Protein AF-A0A317CFL7-F1 (afdb_monomer)

Structure (mmCIF, N/CA/C/O backbone):
data_AF-A0A317CFL7-F1
#
_entry.id   AF-A0A317CFL7-F1
#
loop_
_atom_site.group_PDB
_atom_site.id
_atom_site.type_symbol
_atom_site.label_atom_id
_atom_site.label_alt_id
_atom_site.label_comp_id
_atom_site.label_asym_id
_atom_site.label_entity_id
_atom_site.label_seq_id
_atom_site.pdbx_PDB_ins_code
_atom_site.Cartn_x
_atom_site.Cartn_y
_atom_site.Cartn_z
_atom_site.occupancy
_atom_site.B_iso_or_equiv
_atom_site.auth_seq_id
_atom_site.auth_comp_id
_atom_site.auth_asym_id
_atom_site.auth_atom_id
_atom_site.pdbx_PDB_model_num
ATOM 1 N N . MET A 1 1 ? -48.684 32.838 46.725 1.00 48.53 1 MET A N 1
ATOM 2 C CA . MET A 1 1 ? -47.914 32.445 45.522 1.00 48.53 1 MET A CA 1
ATOM 3 C C . MET A 1 1 ? -47.685 30.930 45.572 1.00 48.53 1 MET A C 1
ATOM 5 O O . MET A 1 1 ? -46.743 30.468 46.198 1.00 48.53 1 MET A O 1
ATOM 9 N N . SER A 1 2 ? -48.629 30.141 45.046 1.00 47.41 2 SER A N 1
ATOM 10 C CA . SER A 1 2 ? -48.621 28.671 45.147 1.00 47.41 2 SER A CA 1
ATOM 11 C C . SER A 1 2 ? -47.907 28.080 43.934 1.00 47.41 2 SER A C 1
ATOM 13 O O . SER A 1 2 ? -48.495 27.933 42.864 1.00 47.41 2 SER A O 1
ATOM 15 N N . ILE A 1 3 ? -46.615 27.779 44.077 1.00 47.09 3 ILE A N 1
ATOM 16 C CA . ILE A 1 3 ? -45.893 26.968 43.093 1.00 47.09 3 ILE A CA 1
ATOM 17 C C . ILE A 1 3 ? -46.355 25.525 43.313 1.00 47.09 3 ILE A C 1
ATOM 19 O O . ILE A 1 3 ? -45.876 24.809 44.188 1.00 47.09 3 ILE A O 1
ATOM 23 N N . THR A 1 4 ? -47.363 25.123 42.547 1.00 48.66 4 THR A N 1
ATOM 24 C CA . THR A 1 4 ? -48.002 23.808 42.623 1.00 48.66 4 THR A CA 1
ATOM 25 C C . THR A 1 4 ? -46.984 22.675 42.464 1.00 48.66 4 THR A C 1
ATOM 27 O O . THR A 1 4 ? -46.273 22.621 41.457 1.00 48.66 4 THR A O 1
ATOM 30 N N . LYS A 1 5 ? -46.984 21.720 43.413 1.00 53.03 5 LYS A N 1
ATOM 31 C CA . LYS A 1 5 ? -46.196 20.462 43.445 1.00 53.03 5 LYS A CA 1
ATOM 32 C C . LYS A 1 5 ? -46.063 19.739 42.089 1.00 53.03 5 LYS A C 1
ATOM 34 O O . LYS A 1 5 ? -45.067 19.057 41.861 1.00 53.03 5 LYS A O 1
ATOM 39 N N . LYS A 1 6 ? -47.019 19.919 41.169 1.00 52.34 6 LYS A N 1
ATOM 40 C CA . LYS A 1 6 ? -46.991 19.376 39.798 1.00 52.34 6 LYS A CA 1
ATOM 41 C C . LYS A 1 6 ? -45.768 19.827 38.976 1.00 52.34 6 LYS A C 1
ATOM 43 O O . LYS A 1 6 ? -45.237 19.022 38.218 1.00 52.34 6 LYS A O 1
ATOM 48 N N . ASN A 1 7 ? -45.251 21.044 39.177 1.00 49.66 7 ASN A N 1
ATOM 49 C CA . ASN A 1 7 ? -44.079 21.543 38.436 1.00 49.66 7 ASN A CA 1
ATOM 50 C C . ASN A 1 7 ? -42.743 20.936 38.900 1.00 49.66 7 ASN A C 1
ATOM 52 O O . ASN A 1 7 ? -41.789 20.884 38.124 1.00 49.66 7 ASN A O 1
ATOM 56 N N . LEU A 1 8 ? -42.660 20.456 40.145 1.00 47.62 8 LEU A N 1
ATOM 57 C CA . LEU A 1 8 ? -41.437 19.849 40.681 1.00 47.62 8 LEU A CA 1
ATOM 58 C C . LEU A 1 8 ? -41.267 18.405 40.187 1.00 47.62 8 LEU A C 1
ATOM 60 O O . LEU A 1 8 ? -40.174 18.013 39.783 1.00 47.62 8 LEU A O 1
ATOM 64 N N . ILE A 1 9 ? -42.366 17.647 40.135 1.00 56.75 9 ILE A N 1
ATOM 65 C CA . ILE A 1 9 ? -42.376 16.265 39.633 1.00 56.75 9 ILE A CA 1
ATOM 66 C C . ILE A 1 9 ? -42.004 16.232 38.143 1.00 56.75 9 ILE A C 1
ATOM 68 O O . ILE A 1 9 ? -41.202 15.398 37.729 1.00 56.75 9 ILE A O 1
ATOM 72 N N . PHE A 1 10 ? -42.493 17.192 37.349 1.00 53.09 10 PHE A N 1
ATOM 73 C CA . PHE A 1 10 ? -42.181 17.266 35.918 1.00 53.09 10 PHE A CA 1
ATOM 74 C C . PHE A 1 10 ? -40.697 17.583 35.645 1.00 53.09 10 PHE A C 1
ATOM 76 O O . PHE A 1 10 ? -40.088 16.984 34.760 1.00 53.09 10 PHE A O 1
ATOM 83 N N . LYS A 1 11 ? -40.070 18.460 36.448 1.00 50.31 11 LYS A N 1
ATOM 84 C CA . LYS A 1 11 ? -38.628 18.761 36.336 1.00 50.31 11 LYS A CA 1
ATOM 85 C C . LYS A 1 11 ? -37.742 17.575 36.731 1.00 50.31 11 LYS A C 1
ATOM 87 O O . LYS A 1 11 ? -36.758 17.317 36.044 1.00 50.31 11 LYS A O 1
ATOM 92 N N . ILE A 1 12 ? -38.095 16.827 37.779 1.00 51.16 12 ILE A N 1
ATOM 93 C CA . ILE A 1 12 ? -37.351 15.620 38.189 1.00 51.16 12 ILE A CA 1
ATOM 94 C C . ILE A 1 12 ? -37.457 14.528 37.113 1.00 51.16 12 ILE A C 1
ATOM 96 O O . ILE A 1 12 ? -36.460 13.883 36.792 1.00 51.16 12 ILE A O 1
ATOM 100 N N . PHE A 1 13 ? -38.629 14.375 36.488 1.00 44.44 13 PHE A N 1
ATOM 101 C CA . PHE A 1 13 ? -38.832 13.410 35.404 1.00 44.44 13 PHE A CA 1
ATOM 102 C C . PHE A 1 13 ? -38.026 13.766 34.141 1.00 44.44 13 PHE A C 1
ATOM 104 O O . PHE A 1 13 ? -37.392 12.895 33.548 1.00 44.44 13 PHE A O 1
ATOM 111 N N . LEU A 1 14 ? -37.956 15.052 33.771 1.00 45.16 14 LEU A N 1
ATOM 112 C CA . LEU A 1 14 ? -37.126 15.543 32.657 1.00 45.16 14 LEU A CA 1
ATOM 113 C C . LEU A 1 14 ? -35.617 15.352 32.901 1.00 45.16 14 LEU A C 1
ATOM 115 O O . LEU A 1 14 ? -34.887 14.980 31.978 1.00 45.16 14 LEU A O 1
ATOM 119 N N . ILE A 1 15 ? -35.146 15.549 34.137 1.00 49.53 15 ILE A N 1
ATOM 120 C CA . ILE A 1 15 ? -33.746 15.291 34.517 1.00 49.53 15 ILE A CA 1
ATOM 121 C C . ILE A 1 15 ? -33.450 13.782 34.470 1.00 49.53 15 ILE A C 1
ATOM 123 O O . ILE A 1 15 ? -32.422 13.375 33.928 1.00 49.53 15 ILE A O 1
ATOM 127 N N . GLY A 1 16 ? -34.378 12.944 34.946 1.00 38.91 16 GLY A N 1
ATOM 128 C CA . GLY A 1 16 ? -34.267 11.483 34.897 1.00 38.91 16 GLY A CA 1
ATOM 129 C C . GLY A 1 16 ? -34.237 10.918 33.471 1.00 38.91 16 GLY A C 1
ATOM 130 O O . GLY A 1 16 ? -33.365 10.110 33.149 1.00 38.91 16 GLY A O 1
ATOM 131 N N . MET A 1 17 ? -35.119 11.387 32.578 1.00 44.41 17 MET A N 1
ATOM 132 C CA . MET A 1 17 ? -35.112 10.970 31.167 1.00 44.41 17 MET A CA 1
ATOM 133 C C . MET A 1 17 ? -33.847 11.431 30.431 1.00 44.41 17 MET A C 1
ATOM 135 O O . MET A 1 17 ? -33.309 10.683 29.613 1.00 44.41 17 MET A O 1
ATOM 139 N N . SER A 1 18 ? -33.313 12.609 30.772 1.00 50.84 18 SER A N 1
ATOM 140 C CA . SER A 1 18 ? -32.033 13.088 30.233 1.00 50.84 18 SER A CA 1
ATOM 141 C C . SER A 1 18 ? -30.864 12.196 30.671 1.00 50.84 18 SER A C 1
ATOM 143 O O . SER A 1 18 ? -29.988 11.892 29.863 1.00 50.84 18 SER A O 1
ATOM 145 N N . PHE A 1 19 ? -30.876 11.699 31.913 1.00 36.03 19 PHE A N 1
ATOM 146 C CA . PHE A 1 19 ? -29.831 10.820 32.452 1.00 36.03 19 PHE A CA 1
ATOM 147 C C . PHE A 1 19 ? -29.850 9.411 31.828 1.00 36.03 19 PHE A C 1
ATOM 149 O O . PHE A 1 19 ? -28.800 8.847 31.518 1.00 36.03 19 PHE A O 1
ATOM 156 N N . VAL A 1 20 ? -31.036 8.850 31.570 1.00 48.16 20 VAL A N 1
ATOM 157 C CA . VAL A 1 20 ? -31.185 7.543 30.897 1.00 48.16 20 VAL A CA 1
ATOM 158 C C . VAL A 1 20 ? -30.820 7.631 29.406 1.00 48.16 20 VAL A C 1
ATOM 160 O O . VAL A 1 20 ? -30.171 6.727 28.867 1.00 48.16 20 VAL A O 1
ATOM 163 N N . ALA A 1 21 ? -31.153 8.738 28.735 1.00 51.50 21 ALA A N 1
ATOM 164 C CA . ALA A 1 21 ? -30.728 9.000 27.357 1.00 51.50 21 ALA A CA 1
ATOM 165 C C . ALA A 1 21 ? -29.202 9.201 27.242 1.00 51.50 21 ALA A C 1
ATOM 167 O O . ALA A 1 21 ? -28.580 8.706 26.301 1.00 51.50 21 ALA A O 1
ATOM 168 N N . LEU A 1 22 ? -28.579 9.859 28.226 1.00 47.97 22 LEU A N 1
ATOM 169 C CA . LEU A 1 22 ? -27.121 9.988 28.318 1.00 47.97 22 LEU A CA 1
ATOM 170 C C . LEU A 1 22 ? -26.447 8.624 28.536 1.00 47.97 22 LEU A C 1
ATOM 172 O O . LEU A 1 22 ? -25.515 8.289 27.809 1.00 47.97 22 LEU A O 1
ATOM 176 N N . ASN A 1 23 ? -26.957 7.792 29.450 1.00 51.34 23 ASN A N 1
ATOM 177 C CA . ASN A 1 23 ? -26.381 6.469 29.720 1.00 51.34 23 ASN A CA 1
ATOM 178 C C . ASN A 1 23 ? -26.523 5.494 28.542 1.00 51.34 23 ASN A C 1
ATOM 180 O O . ASN A 1 23 ? -25.570 4.798 28.201 1.00 51.34 23 ASN A O 1
ATOM 184 N N . SER A 1 24 ? -27.673 5.458 27.868 1.00 53.12 24 SER A N 1
ATOM 185 C CA . SER A 1 24 ? -27.869 4.580 26.701 1.00 53.12 24 SER A CA 1
ATOM 186 C C . SER A 1 24 ? -26.990 4.975 25.508 1.00 53.12 24 SER A C 1
ATOM 188 O O . SER A 1 24 ? -26.451 4.100 24.825 1.00 53.12 24 SER A O 1
ATOM 190 N N . LYS A 1 25 ? -26.766 6.278 25.292 1.00 55.41 25 LYS A N 1
ATOM 191 C CA . LYS A 1 25 ? -25.847 6.776 24.261 1.00 55.41 25 LYS A CA 1
ATOM 192 C C . LYS A 1 25 ? -24.389 6.433 24.578 1.00 55.41 25 LYS A C 1
ATOM 194 O O . LYS A 1 25 ? -23.691 5.938 23.695 1.00 55.41 25 LYS A O 1
ATOM 199 N N . VAL A 1 26 ? -23.966 6.589 25.836 1.00 56.88 26 VAL A N 1
ATOM 200 C CA . VAL A 1 26 ? -22.623 6.196 26.300 1.00 56.88 26 VAL A CA 1
ATOM 201 C C . VAL A 1 26 ? -22.391 4.692 26.102 1.00 56.88 26 VAL A C 1
ATOM 203 O O . VAL A 1 26 ? -21.363 4.303 25.554 1.00 56.88 26 VAL A O 1
ATOM 206 N N . ILE A 1 27 ? -23.367 3.840 26.435 1.00 58.03 27 ILE A N 1
ATOM 207 C CA . ILE A 1 27 ? -23.265 2.378 26.263 1.00 58.03 27 ILE A CA 1
ATOM 208 C C . ILE A 1 27 ? -23.218 1.971 24.774 1.00 58.03 27 ILE A C 1
ATOM 210 O O . ILE A 1 27 ? -22.464 1.071 24.383 1.00 58.03 27 ILE A O 1
ATOM 214 N N . ALA A 1 28 ? -24.000 2.625 23.909 1.00 60.31 28 ALA A N 1
ATOM 215 C CA . ALA A 1 28 ? -24.012 2.343 22.471 1.00 60.31 28 ALA A CA 1
ATOM 216 C C . ALA A 1 28 ? -22.716 2.791 21.769 1.00 60.31 28 ALA A C 1
ATOM 218 O O . ALA A 1 28 ? -22.198 2.089 20.890 1.00 60.31 28 ALA A O 1
ATOM 219 N N . GLU A 1 29 ? -22.165 3.937 22.170 1.00 61.78 29 GLU A N 1
ATOM 220 C CA . GLU A 1 29 ? -20.881 4.435 21.678 1.00 61.78 29 GLU A CA 1
ATOM 221 C C . GLU A 1 29 ? -19.717 3.546 22.143 1.00 61.78 29 GLU A C 1
ATOM 223 O O . GLU A 1 29 ? -18.849 3.199 21.332 1.00 61.78 29 GLU A O 1
ATOM 228 N N . ASP A 1 30 ? -19.766 3.058 23.384 1.00 63.78 30 ASP A N 1
ATOM 229 C CA . ASP A 1 30 ? -18.794 2.104 23.924 1.00 63.78 30 ASP A CA 1
ATOM 230 C C . ASP A 1 30 ? -18.843 0.762 23.167 1.00 63.78 30 ASP A C 1
ATOM 232 O O . ASP A 1 30 ? -17.827 0.223 22.725 1.00 63.78 30 ASP A O 1
ATOM 236 N N . SER A 1 31 ? -20.042 0.277 22.831 1.00 65.94 31 SER A N 1
ATOM 237 C CA . SER A 1 31 ? -20.236 -0.940 22.024 1.00 65.94 31 SER A CA 1
ATOM 238 C C . SER A 1 31 ? -19.612 -0.850 20.621 1.00 65.94 31 SER A C 1
ATOM 240 O O . SER A 1 31 ? -19.144 -1.852 20.057 1.00 65.94 31 SER A O 1
ATOM 242 N N . ARG A 1 32 ? -19.604 0.346 20.017 1.00 64.56 32 ARG A N 1
ATOM 243 C CA . ARG A 1 32 ? -18.973 0.600 18.712 1.00 64.56 32 ARG A CA 1
ATOM 244 C C . ARG A 1 32 ? -17.454 0.691 18.844 1.00 64.56 32 ARG A C 1
ATOM 246 O O . ARG A 1 32 ? -16.756 0.050 18.053 1.00 64.56 32 ARG A O 1
ATOM 253 N N . ALA A 1 33 ? -16.961 1.417 19.847 1.00 59.31 33 ALA A N 1
ATOM 254 C CA . ALA A 1 33 ? -15.537 1.520 20.153 1.00 59.31 33 ALA A CA 1
ATOM 255 C C . ALA A 1 33 ? -14.932 0.139 20.447 1.00 59.31 33 ALA A C 1
ATOM 257 O O . ALA A 1 33 ? -13.941 -0.241 19.826 1.00 59.31 33 ALA A O 1
ATOM 258 N N . ILE A 1 34 ? -15.595 -0.678 21.272 1.00 66.00 34 ILE A N 1
ATOM 259 C CA . ILE A 1 34 ? -15.195 -2.055 21.593 1.00 66.00 34 ILE A CA 1
ATOM 260 C C . ILE A 1 34 ? -15.138 -2.934 20.338 1.00 66.00 34 ILE A C 1
ATOM 262 O O . ILE A 1 34 ? -14.217 -3.733 20.175 1.00 66.00 34 ILE A O 1
ATOM 266 N N . ARG A 1 35 ? -16.098 -2.810 19.414 1.00 68.25 35 ARG A N 1
ATOM 267 C CA . ARG A 1 35 ? -16.103 -3.594 18.165 1.00 68.25 35 ARG A CA 1
ATOM 268 C C . ARG A 1 35 ? -14.927 -3.237 17.259 1.00 68.25 35 ARG A C 1
ATOM 270 O O . ARG A 1 35 ? -14.349 -4.122 16.630 1.00 68.25 35 ARG A O 1
ATOM 277 N N . ILE A 1 36 ? -14.576 -1.959 17.203 1.00 61.25 36 ILE A N 1
ATOM 278 C CA . ILE A 1 36 ? -13.485 -1.442 16.373 1.00 61.25 36 ILE A CA 1
ATOM 279 C C . ILE A 1 36 ? -12.134 -1.770 17.009 1.00 61.25 36 ILE A C 1
ATOM 281 O O . ILE A 1 36 ? -11.261 -2.291 16.322 1.00 61.25 36 ILE A O 1
ATOM 285 N N . ALA A 1 37 ? -12.017 -1.644 18.329 1.00 62.84 37 ALA A N 1
ATOM 286 C CA . ALA A 1 37 ? -10.928 -2.204 19.122 1.00 62.84 37 ALA A CA 1
ATOM 287 C C . ALA A 1 37 ? -10.737 -3.703 18.847 1.00 62.84 37 ALA A C 1
ATOM 289 O O . ALA A 1 37 ? -9.635 -4.140 18.532 1.00 62.84 37 ALA A O 1
ATOM 290 N N . LYS A 1 38 ? -11.810 -4.503 18.872 1.00 68.44 38 LYS A N 1
ATOM 291 C CA . LYS A 1 38 ? -11.754 -5.935 18.532 1.00 68.44 38 LYS A CA 1
ATOM 292 C C . LYS A 1 38 ? -11.288 -6.169 17.092 1.00 68.44 38 LYS A C 1
ATOM 294 O O . LYS A 1 38 ? -10.509 -7.090 16.853 1.00 68.44 38 LYS A O 1
ATOM 299 N N . GLN A 1 39 ? -11.706 -5.339 16.133 1.00 68.88 39 GLN A N 1
ATOM 300 C CA . GLN A 1 39 ? -11.207 -5.409 14.755 1.00 68.88 39 GLN A CA 1
ATOM 301 C C . GLN A 1 39 ? -9.722 -5.029 14.656 1.00 68.88 39 GLN A C 1
ATOM 303 O O . GLN A 1 39 ? -8.982 -5.729 13.964 1.00 68.88 39 GLN A O 1
ATOM 308 N N . ALA A 1 40 ? -9.270 -4.006 15.384 1.00 62.03 40 ALA A N 1
ATOM 309 C CA . ALA A 1 40 ? -7.868 -3.596 15.454 1.00 62.03 40 ALA A CA 1
ATOM 310 C C . ALA A 1 40 ? -6.997 -4.700 16.070 1.00 62.03 40 ALA A C 1
ATOM 312 O O . ALA A 1 40 ? -5.974 -5.067 15.501 1.00 62.03 40 ALA A O 1
ATOM 313 N N . ILE A 1 41 ? -7.457 -5.314 17.165 1.00 63.38 41 ILE A N 1
ATOM 314 C CA . ILE A 1 41 ? -6.820 -6.477 17.805 1.00 63.38 41 ILE A CA 1
ATOM 315 C C . ILE A 1 41 ? -6.792 -7.687 16.858 1.00 63.38 41 ILE A C 1
ATOM 317 O O . ILE A 1 41 ? -5.873 -8.502 16.917 1.00 63.38 41 ILE A O 1
ATOM 321 N N . SER A 1 42 ? -7.781 -7.816 15.965 1.00 66.19 42 SER A N 1
ATOM 322 C CA . SER A 1 42 ? -7.817 -8.898 14.975 1.00 66.19 42 SER A CA 1
ATOM 323 C C . SER A 1 42 ? -6.822 -8.712 13.824 1.00 66.19 42 SER A C 1
ATOM 325 O O . SER A 1 42 ? -6.596 -9.659 13.060 1.00 66.19 42 SER A O 1
ATOM 327 N N . PHE A 1 43 ? -6.220 -7.522 13.683 1.00 71.44 43 PHE A N 1
ATOM 328 C CA . PHE A 1 43 ? -5.107 -7.345 12.765 1.00 71.44 43 PHE A CA 1
ATOM 329 C C . PHE A 1 43 ? -3.895 -8.102 13.297 1.00 71.44 43 PHE A C 1
ATOM 331 O O . PHE A 1 43 ? -3.344 -7.809 14.355 1.00 71.44 43 PHE A O 1
ATOM 338 N N . GLN A 1 44 ? -3.473 -9.091 12.524 1.00 73.12 44 GLN A N 1
ATOM 339 C CA . GLN A 1 44 ? -2.290 -9.878 12.804 1.00 73.12 44 GLN A CA 1
ATOM 340 C C . GLN A 1 44 ? -1.468 -9.949 11.528 1.00 73.12 44 GLN A C 1
ATOM 342 O O . GLN A 1 44 ? -1.997 -10.241 10.449 1.00 73.12 44 GLN A O 1
ATOM 347 N N . ILE A 1 45 ? -0.167 -9.702 11.658 1.00 72.38 45 ILE A N 1
ATOM 348 C CA . ILE A 1 45 ? 0.785 -10.003 10.595 1.00 72.38 45 ILE A CA 1
ATOM 349 C C . ILE A 1 45 ? 0.861 -11.528 10.507 1.00 72.38 45 ILE A C 1
ATOM 351 O O . ILE A 1 45 ? 1.236 -12.201 11.465 1.00 72.38 45 ILE A O 1
ATOM 355 N N . VAL A 1 46 ? 0.464 -12.095 9.373 1.00 75.81 46 VAL A N 1
ATOM 356 C CA . VAL A 1 46 ? 0.337 -13.555 9.221 1.00 75.81 46 VAL A CA 1
ATOM 357 C C . VAL A 1 46 ? 1.604 -14.220 8.716 1.00 75.81 46 VAL A C 1
ATOM 359 O O . VAL A 1 46 ? 2.377 -13.591 8.000 1.00 75.81 46 VAL A O 1
ATOM 362 N N . GLY A 1 47 ? 1.778 -15.507 9.052 1.00 66.56 47 GLY A N 1
ATOM 363 C CA . GLY A 1 47 ? 2.918 -16.391 8.743 1.00 66.56 47 GLY A CA 1
ATOM 364 C C . GLY A 1 47 ? 3.920 -15.874 7.703 1.00 66.56 47 GLY A C 1
ATOM 365 O O . GLY A 1 47 ? 4.986 -15.376 8.056 1.00 66.56 47 GLY A O 1
ATOM 366 N N . ASN A 1 48 ? 3.565 -15.929 6.416 1.00 63.72 48 ASN A N 1
ATOM 367 C CA . ASN A 1 48 ? 4.467 -15.547 5.319 1.00 63.72 48 ASN A CA 1
ATOM 368 C C . ASN A 1 48 ? 4.902 -14.067 5.333 1.00 63.72 48 ASN A C 1
ATOM 370 O O . ASN A 1 48 ? 6.000 -13.748 4.875 1.00 63.72 48 ASN A O 1
ATOM 374 N N . ALA A 1 49 ? 4.072 -13.167 5.864 1.00 69.88 49 ALA A N 1
ATOM 375 C CA . ALA A 1 49 ? 4.404 -11.757 6.059 1.00 69.88 49 ALA A CA 1
ATOM 376 C C . ALA A 1 49 ? 5.251 -11.527 7.323 1.00 69.88 49 ALA A C 1
ATOM 378 O O . ALA A 1 49 ? 6.098 -10.633 7.318 1.00 69.88 49 ALA A O 1
ATOM 379 N N . LYS A 1 50 ? 5.120 -12.371 8.365 1.00 69.50 50 LYS A N 1
ATOM 380 C CA . LYS A 1 50 ? 5.952 -12.283 9.585 1.00 69.50 50 LYS A CA 1
ATOM 381 C C . LYS A 1 50 ? 7.435 -12.354 9.254 1.00 69.50 50 LYS A C 1
ATOM 383 O O . LYS A 1 50 ? 8.227 -11.624 9.849 1.00 69.50 50 LYS A O 1
ATOM 388 N N . ASN A 1 51 ? 7.802 -13.200 8.290 1.00 75.31 51 ASN A N 1
ATOM 389 C CA . ASN A 1 51 ? 9.178 -13.397 7.819 1.00 75.31 51 ASN A CA 1
ATOM 390 C C . ASN A 1 51 ? 9.648 -12.364 6.794 1.00 75.31 51 ASN A C 1
ATOM 392 O O . ASN A 1 51 ? 10.831 -12.326 6.462 1.00 75.31 51 ASN A O 1
ATOM 396 N N . LYS A 1 52 ? 8.751 -11.494 6.319 1.00 79.88 52 LYS A N 1
ATOM 397 C CA . LYS A 1 52 ? 9.047 -10.473 5.309 1.00 79.88 52 LYS A CA 1
ATOM 398 C C . LYS A 1 52 ? 8.372 -9.134 5.642 1.00 79.88 52 LYS A C 1
ATOM 400 O O . LYS A 1 52 ? 7.703 -8.573 4.776 1.00 79.88 52 LYS A O 1
ATOM 405 N N . PRO A 1 53 ? 8.559 -8.561 6.848 1.00 79.06 53 PRO A N 1
ATOM 406 C CA . PRO A 1 53 ? 7.920 -7.289 7.197 1.00 79.06 53 PRO A CA 1
ATOM 407 C C . PRO A 1 53 ? 8.396 -6.148 6.286 1.00 79.06 53 PRO A C 1
ATOM 409 O O . PRO A 1 53 ? 7.647 -5.227 5.994 1.00 79.06 53 PRO A O 1
ATOM 412 N N . HIS A 1 54 ? 9.604 -6.262 5.728 1.00 79.75 54 HIS A N 1
ATOM 413 C CA . HIS A 1 54 ? 10.122 -5.348 4.710 1.00 79.75 54 HIS A CA 1
ATOM 414 C C . HIS A 1 54 ? 9.320 -5.338 3.400 1.00 79.75 54 HIS A C 1
ATOM 416 O O . HIS A 1 54 ? 9.478 -4.409 2.625 1.00 79.75 54 HIS A O 1
ATOM 422 N N . ALA A 1 55 ? 8.478 -6.336 3.119 1.00 85.44 55 ALA A N 1
ATOM 423 C CA . ALA A 1 55 ? 7.596 -6.304 1.953 1.00 85.44 55 ALA A CA 1
ATOM 424 C C . ALA A 1 55 ? 6.332 -5.458 2.202 1.00 85.44 55 ALA A C 1
ATOM 426 O O . ALA A 1 55 ? 5.695 -5.005 1.250 1.00 85.44 55 ALA A O 1
ATOM 427 N N . MET A 1 56 ? 5.967 -5.222 3.469 1.00 88.94 56 MET A N 1
ATOM 428 C CA . MET A 1 56 ? 4.788 -4.447 3.867 1.00 88.94 56 MET A CA 1
ATOM 429 C C . MET A 1 56 ? 5.097 -2.948 3.892 1.00 88.94 56 MET A C 1
ATOM 431 O O . MET A 1 56 ? 5.090 -2.305 4.938 1.00 88.94 56 MET A O 1
ATOM 435 N N . GLN A 1 57 ? 5.424 -2.403 2.725 1.00 91.12 57 GLN A N 1
ATOM 436 C CA . GLN A 1 57 ? 5.842 -1.009 2.558 1.00 91.12 57 GLN A CA 1
ATOM 437 C C . GLN A 1 57 ? 4.806 -0.160 1.835 1.00 91.12 57 GLN A C 1
ATOM 439 O O . GLN A 1 57 ? 5.127 0.940 1.401 1.00 91.12 57 GLN A O 1
ATOM 444 N N . TRP A 1 58 ? 3.584 -0.650 1.663 1.00 95.56 58 TRP A N 1
ATOM 445 C CA . TRP A 1 58 ? 2.572 0.032 0.870 1.00 95.56 58 TRP A CA 1
ATOM 446 C C . TRP A 1 58 ? 1.326 0.313 1.683 1.00 95.56 58 TRP A C 1
ATOM 448 O O . TRP A 1 58 ? 0.995 -0.426 2.605 1.00 95.56 58 TRP A O 1
ATOM 458 N N . GLN A 1 59 ? 0.623 1.374 1.310 1.00 96.25 59 GLN A N 1
ATOM 459 C CA . GLN A 1 59 ? -0.696 1.718 1.818 1.00 96.25 59 GLN A CA 1
ATOM 460 C C . GLN A 1 59 ? -1.539 2.237 0.667 1.00 96.25 59 GLN A C 1
ATOM 462 O O . GLN A 1 59 ? -1.085 3.068 -0.120 1.00 96.25 59 GLN A O 1
ATOM 467 N N . PHE A 1 60 ? -2.794 1.809 0.610 1.00 97.56 60 PHE A N 1
ATOM 468 C CA . PHE A 1 60 ? -3.800 2.565 -0.121 1.00 97.56 60 PHE A CA 1
ATOM 469 C C . PHE A 1 60 ? -4.383 3.617 0.818 1.00 97.56 60 PHE A C 1
ATOM 471 O O . PHE A 1 60 ? -4.826 3.286 1.915 1.00 97.56 60 PHE A O 1
ATOM 478 N N . LYS A 1 61 ? -4.364 4.880 0.398 1.00 96.56 61 LYS A N 1
ATOM 479 C CA . LYS A 1 61 ? -4.894 6.018 1.150 1.00 96.56 61 LYS A CA 1
ATOM 480 C C . LYS A 1 61 ? -6.063 6.644 0.395 1.00 96.56 61 LYS A C 1
ATOM 482 O O . LYS A 1 61 ? -5.912 7.105 -0.740 1.00 96.56 61 LYS A O 1
ATOM 487 N N . ALA A 1 62 ? -7.217 6.663 1.045 1.00 95.88 62 ALA A N 1
ATOM 488 C CA . ALA A 1 62 ? -8.383 7.452 0.684 1.00 95.88 62 ALA A CA 1
ATOM 489 C C . ALA A 1 62 ? -8.273 8.870 1.286 1.00 95.88 62 ALA A C 1
ATOM 491 O O . ALA A 1 62 ? -7.187 9.309 1.679 1.00 95.88 62 ALA A O 1
ATOM 492 N N . SER A 1 63 ? -9.399 9.587 1.344 1.00 92.94 63 SER A N 1
ATOM 493 C CA . SER A 1 63 ? -9.492 10.923 1.945 1.00 92.94 63 SER A CA 1
ATOM 494 C C . SER A 1 63 ? -9.249 10.953 3.448 1.00 92.94 63 SER A C 1
ATOM 496 O O . SER A 1 63 ? -8.732 11.942 3.956 1.00 92.94 63 SER A O 1
ATOM 498 N N . LYS A 1 64 ? -9.598 9.867 4.140 1.00 91.00 64 LYS A N 1
ATOM 499 C CA . LYS A 1 64 ? -9.396 9.670 5.574 1.00 91.00 64 LYS A CA 1
ATOM 500 C C . LYS A 1 64 ? -8.928 8.238 5.811 1.00 91.00 64 LYS A C 1
ATOM 502 O O . LYS A 1 64 ? -9.353 7.323 5.093 1.00 91.00 64 LYS A O 1
ATOM 507 N N . ASP A 1 65 ? -8.066 8.054 6.802 1.00 88.00 65 ASP A N 1
ATOM 508 C CA . ASP A 1 65 ? -7.696 6.730 7.289 1.00 88.00 65 ASP A CA 1
ATOM 509 C C . ASP A 1 65 ? -8.900 6.000 7.885 1.00 88.00 65 ASP A C 1
ATOM 511 O O . ASP A 1 65 ? -9.923 6.597 8.220 1.00 88.00 65 ASP A O 1
ATOM 515 N N . GLY A 1 66 ? -8.857 4.673 7.839 1.00 86.69 66 GLY A N 1
ATOM 516 C CA . GLY A 1 66 ? -9.980 3.841 8.248 1.00 86.69 66 GLY A CA 1
ATOM 517 C C . GLY A 1 66 ? -11.136 3.768 7.239 1.00 86.69 66 GLY A C 1
ATOM 518 O O . GLY A 1 66 ? -12.033 2.937 7.367 1.00 86.69 66 GLY A O 1
ATOM 519 N N . ARG A 1 67 ? -11.142 4.568 6.166 1.00 90.81 67 ARG A N 1
ATOM 520 C CA . ARG A 1 67 ? -12.183 4.444 5.134 1.00 90.81 67 ARG A CA 1
ATOM 521 C C . ARG A 1 67 ? -12.096 3.091 4.421 1.00 90.81 67 ARG A C 1
ATOM 523 O O . ARG A 1 67 ? -11.008 2.597 4.131 1.00 90.81 67 ARG A O 1
ATOM 530 N N . GLN A 1 68 ? -13.243 2.499 4.090 1.00 94.25 68 GLN A N 1
ATOM 531 C CA . GLN A 1 68 ? -13.286 1.274 3.289 1.00 94.25 68 GLN A CA 1
ATOM 532 C C . GLN A 1 68 ? -12.647 1.493 1.909 1.00 94.25 68 GLN A C 1
ATOM 534 O O . GLN A 1 68 ? -12.904 2.493 1.234 1.00 94.25 68 GLN A O 1
ATOM 539 N N . LEU A 1 69 ? -11.834 0.529 1.480 1.00 96.50 69 LEU A N 1
ATOM 540 C CA . LEU A 1 69 ? -11.255 0.494 0.140 1.00 96.50 69 LEU A CA 1
ATOM 541 C C . LEU A 1 69 ? -12.153 -0.360 -0.756 1.00 96.50 69 LEU A C 1
ATOM 543 O O . LEU A 1 69 ? -12.197 -1.571 -0.583 1.00 96.50 69 LEU A O 1
ATOM 547 N N . LEU A 1 70 ? -12.898 0.243 -1.674 1.00 97.75 70 LEU A N 1
ATOM 548 C CA . LEU A 1 70 ? -13.824 -0.430 -2.582 1.00 97.75 70 LEU A CA 1
ATOM 549 C C . LEU A 1 70 ? -13.172 -0.640 -3.952 1.00 97.75 70 LEU A C 1
ATOM 551 O O . LEU A 1 70 ? -12.397 0.194 -4.422 1.00 97.75 70 LEU A O 1
ATOM 555 N N . SER A 1 71 ? -13.495 -1.760 -4.597 1.00 98.00 71 SER A N 1
ATOM 556 C CA . SER A 1 71 ? -13.101 -2.014 -5.987 1.00 98.00 71 SER A CA 1
ATOM 557 C C . SER A 1 71 ? -13.689 -0.952 -6.922 1.00 98.00 71 SER A C 1
ATOM 559 O O . SER A 1 71 ? -14.832 -0.544 -6.748 1.00 98.00 71 SER A O 1
ATOM 561 N N . GLY A 1 72 ? -12.926 -0.525 -7.926 1.00 97.00 72 GLY A N 1
ATOM 562 C CA . GLY A 1 72 ? -13.327 0.480 -8.916 1.00 97.00 72 GLY A CA 1
ATOM 563 C C . GLY A 1 72 ? -13.024 1.929 -8.521 1.00 97.00 72 GLY A C 1
ATOM 564 O O . GLY A 1 72 ? -13.109 2.813 -9.368 1.00 97.00 72 GLY A O 1
ATOM 565 N N . ASN A 1 73 ? -12.608 2.181 -7.278 1.00 97.81 73 ASN A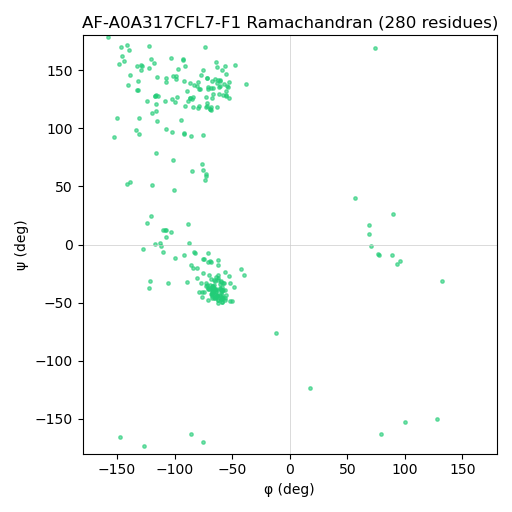 N 1
ATOM 566 C CA . ASN A 1 73 ? -12.306 3.527 -6.798 1.00 97.81 73 ASN A CA 1
ATOM 567 C C . ASN A 1 73 ? -10.827 3.900 -6.951 1.00 97.81 73 ASN A C 1
ATOM 569 O O . ASN A 1 73 ? -9.948 3.039 -7.048 1.00 97.81 73 ASN A O 1
ATOM 573 N N . HIS A 1 74 ? -10.572 5.212 -6.931 1.00 97.38 74 HIS A N 1
ATOM 574 C CA . HIS A 1 74 ? -9.234 5.793 -6.956 1.00 97.38 74 HIS A CA 1
ATOM 575 C C . HIS A 1 74 ? -8.693 6.042 -5.547 1.00 97.38 74 HIS A C 1
ATOM 577 O O . HIS A 1 74 ? -9.398 6.519 -4.657 1.00 97.38 74 HIS A O 1
ATOM 583 N N . TYR A 1 75 ? -7.403 5.776 -5.383 1.00 97.81 75 TYR A N 1
ATOM 584 C CA . TYR A 1 75 ? -6.658 5.910 -4.141 1.00 97.81 75 TYR A CA 1
ATOM 585 C C . TYR A 1 75 ? -5.267 6.483 -4.404 1.00 97.81 75 TYR A C 1
ATOM 587 O O . TYR A 1 75 ? -4.784 6.531 -5.536 1.00 97.81 75 TYR A O 1
ATOM 595 N N . ARG A 1 76 ? -4.593 6.893 -3.332 1.00 97.19 76 ARG A N 1
ATOM 596 C CA . ARG A 1 76 ? -3.140 7.078 -3.324 1.00 97.19 76 ARG A CA 1
ATOM 597 C C . ARG A 1 76 ? -2.492 5.754 -2.948 1.00 97.19 76 ARG A C 1
ATOM 599 O O . ARG A 1 76 ? -2.794 5.225 -1.884 1.00 97.19 76 ARG A O 1
ATOM 606 N N . LEU A 1 77 ? -1.598 5.226 -3.780 1.00 97.38 77 LEU A N 1
ATOM 607 C CA . LEU A 1 77 ? -0.733 4.109 -3.394 1.00 97.38 77 LEU A CA 1
ATOM 6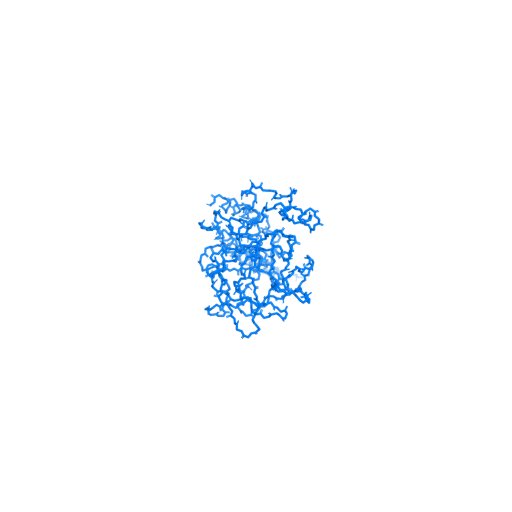08 C C . LEU A 1 77 ? 0.574 4.679 -2.840 1.00 97.38 77 LEU A C 1
ATOM 610 O O . LEU A 1 77 ? 1.474 5.033 -3.602 1.00 97.38 77 LEU A O 1
ATOM 614 N N . ILE A 1 78 ? 0.636 4.817 -1.517 1.00 95.62 78 ILE A N 1
ATOM 615 C CA . ILE A 1 78 ? 1.765 5.408 -0.796 1.00 95.62 78 ILE A CA 1
ATOM 616 C C . ILE A 1 78 ? 2.771 4.325 -0.449 1.00 95.62 78 ILE A C 1
ATOM 618 O O . ILE A 1 78 ? 2.406 3.281 0.093 1.00 95.62 78 ILE A O 1
ATOM 622 N N . ASN A 1 79 ? 4.042 4.590 -0.737 1.00 93.38 79 ASN A N 1
ATOM 623 C CA . ASN A 1 79 ? 5.125 3.811 -0.175 1.00 93.38 79 ASN A CA 1
ATOM 624 C C . ASN A 1 79 ? 5.468 4.364 1.215 1.00 93.38 79 ASN A C 1
ATOM 626 O O . ASN A 1 79 ? 5.872 5.513 1.361 1.00 93.38 79 ASN A O 1
ATOM 630 N N . ILE A 1 80 ? 5.314 3.538 2.242 1.00 88.81 80 ILE A N 1
ATOM 631 C CA . ILE A 1 80 ? 5.612 3.869 3.638 1.00 88.81 80 ILE A CA 1
ATOM 632 C C . ILE A 1 80 ? 7.074 4.304 3.786 1.00 88.81 80 ILE A C 1
ATOM 634 O O . ILE A 1 80 ? 7.388 5.153 4.618 1.00 88.81 80 ILE A O 1
ATOM 638 N N . ALA A 1 81 ? 7.984 3.743 2.980 1.00 82.81 81 ALA A N 1
ATOM 639 C CA . ALA A 1 81 ? 9.401 3.948 3.201 1.00 82.81 81 ALA A CA 1
ATOM 640 C C . ALA A 1 81 ? 9.894 5.353 2.863 1.00 82.81 81 ALA A C 1
ATOM 642 O O . ALA A 1 81 ? 10.762 5.882 3.561 1.00 82.81 81 ALA A O 1
ATOM 643 N N . ASN A 1 82 ? 9.313 5.963 1.832 1.00 83.88 82 ASN A N 1
ATOM 644 C CA . ASN A 1 82 ? 9.611 7.333 1.425 1.00 83.88 82 ASN A CA 1
ATOM 645 C C . ASN A 1 82 ? 8.457 8.317 1.694 1.00 83.88 82 ASN A C 1
ATOM 647 O O . ASN A 1 82 ? 8.635 9.513 1.490 1.00 83.88 82 ASN A O 1
ATOM 651 N N . GLY A 1 83 ? 7.291 7.836 2.137 1.00 88.12 83 GLY A N 1
ATOM 652 C CA . GLY A 1 83 ? 6.105 8.653 2.403 1.00 88.12 83 GLY A CA 1
ATOM 653 C C . GLY A 1 83 ? 5.456 9.253 1.151 1.00 88.12 83 GLY A C 1
ATOM 654 O O . GLY A 1 83 ? 4.687 10.205 1.266 1.00 88.12 83 GLY A O 1
ATOM 655 N N . ARG A 1 84 ? 5.765 8.748 -0.050 1.00 93.12 84 ARG A N 1
ATOM 656 C CA . ARG A 1 84 ? 5.315 9.320 -1.328 1.00 93.12 84 ARG A CA 1
ATOM 657 C C . ARG A 1 84 ? 4.393 8.362 -2.071 1.00 93.12 84 ARG A C 1
ATOM 659 O O . ARG A 1 84 ? 4.572 7.144 -2.052 1.00 93.12 84 ARG A O 1
ATOM 666 N N . GLY A 1 85 ? 3.394 8.926 -2.745 1.00 94.88 85 GLY A N 1
ATOM 667 C CA . GLY A 1 85 ? 2.523 8.173 -3.644 1.00 94.88 85 GLY A CA 1
ATOM 668 C C . GLY A 1 85 ? 3.207 7.884 -4.978 1.00 94.88 85 GLY A C 1
ATOM 669 O O . GLY A 1 85 ? 3.987 8.702 -5.458 1.00 94.88 85 GLY A O 1
ATOM 670 N N . ILE A 1 86 ? 2.930 6.737 -5.591 1.00 94.00 86 ILE A N 1
ATOM 671 C CA . ILE A 1 86 ? 3.396 6.463 -6.956 1.00 94.00 86 ILE A CA 1
ATOM 672 C C . ILE A 1 86 ? 2.610 7.313 -7.964 1.00 94.00 86 ILE A C 1
ATOM 674 O O . ILE A 1 86 ? 1.409 7.503 -7.802 1.00 94.00 86 ILE A O 1
ATOM 678 N N . MET A 1 87 ? 3.255 7.804 -9.019 1.00 93.44 87 MET A N 1
ATOM 679 C CA . MET A 1 87 ? 2.599 8.483 -10.144 1.00 93.44 87 MET A CA 1
ATOM 680 C C . MET A 1 87 ? 3.235 8.130 -11.474 1.00 93.44 87 MET A C 1
ATOM 682 O O . MET A 1 87 ? 4.309 7.535 -11.520 1.00 93.44 87 MET A O 1
ATOM 686 N N . ARG A 1 88 ? 2.591 8.562 -12.559 1.00 87.94 88 ARG A N 1
ATOM 687 C CA . ARG A 1 88 ? 3.258 8.693 -13.848 1.00 87.94 88 ARG A CA 1
ATOM 688 C C . ARG A 1 88 ? 4.234 9.866 -13.788 1.00 87.94 88 ARG A C 1
ATOM 690 O O . ARG A 1 88 ? 3.854 10.949 -13.364 1.00 87.94 88 ARG A O 1
ATOM 697 N N . GLN A 1 89 ? 5.449 9.678 -14.273 1.00 86.56 89 GLN A N 1
ATOM 698 C CA . GLN A 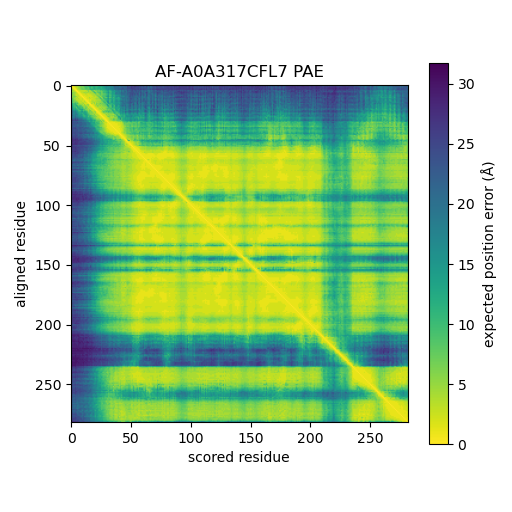1 89 ? 6.377 10.760 -14.574 1.00 86.56 89 GLN A CA 1
ATOM 699 C C . GLN A 1 89 ? 6.636 10.744 -16.072 1.00 86.56 89 GLN A C 1
ATOM 701 O O . GLN A 1 89 ? 7.195 9.776 -16.578 1.00 86.56 89 GLN A O 1
ATOM 706 N N . ASN A 1 90 ? 6.221 11.792 -16.783 1.00 81.56 90 ASN A N 1
ATOM 707 C CA . ASN A 1 90 ? 6.504 11.882 -18.208 1.00 81.56 90 ASN A CA 1
ATOM 708 C C . ASN A 1 90 ? 8.023 11.946 -18.419 1.00 81.56 90 ASN A C 1
ATOM 710 O O . ASN A 1 90 ? 8.682 12.848 -17.904 1.00 81.56 90 ASN A O 1
ATOM 714 N N . ARG A 1 91 ? 8.575 10.960 -19.126 1.00 79.75 91 ARG A N 1
ATOM 715 C CA . ARG A 1 91 ? 9.985 10.915 -19.511 1.00 79.75 91 ARG A CA 1
ATOM 716 C C . ARG A 1 91 ? 10.026 10.610 -21.005 1.00 79.75 91 ARG A C 1
ATOM 718 O O . ARG A 1 91 ? 9.901 9.435 -21.373 1.00 79.75 91 ARG A O 1
ATOM 725 N N . PRO A 1 92 ? 10.129 11.638 -21.864 1.00 70.81 92 PRO A N 1
ATOM 726 C CA . PRO A 1 92 ? 10.238 11.412 -23.298 1.00 70.81 92 PRO A CA 1
ATOM 727 C C . PRO A 1 92 ? 11.410 10.455 -23.566 1.00 70.81 92 PRO A C 1
ATOM 729 O O . PRO A 1 92 ? 12.447 10.525 -22.909 1.00 70.81 92 PRO A O 1
ATOM 732 N N . HIS A 1 93 ? 11.195 9.488 -24.461 1.00 70.25 93 HIS A N 1
ATOM 733 C CA . HIS A 1 93 ? 12.153 8.431 -24.834 1.00 70.25 93 HIS A CA 1
ATOM 734 C C . HIS A 1 93 ? 12.467 7.369 -23.769 1.00 70.25 93 HIS A C 1
ATOM 736 O O . HIS A 1 93 ? 13.345 6.523 -23.975 1.00 70.25 93 HIS A O 1
ATOM 742 N N . SER A 1 94 ? 11.746 7.328 -22.644 1.00 67.25 94 SER A N 1
ATOM 743 C CA . SER A 1 94 ? 11.975 6.253 -21.687 1.00 67.25 94 SER A CA 1
ATOM 744 C C . SER A 1 94 ? 11.450 4.923 -22.213 1.00 67.25 94 SER A C 1
ATOM 746 O O . SER A 1 94 ? 10.252 4.713 -22.380 1.00 67.25 94 SER A O 1
ATOM 748 N N . ARG A 1 95 ? 12.357 3.956 -22.363 1.00 64.81 95 ARG A N 1
ATOM 749 C CA . ARG A 1 95 ? 11.970 2.549 -22.487 1.00 64.81 95 ARG A CA 1
ATOM 750 C C . ARG A 1 95 ? 11.444 1.994 -21.159 1.00 64.81 95 ARG A C 1
ATOM 752 O O . ARG A 1 95 ? 11.018 0.846 -21.163 1.00 64.81 95 ARG A O 1
ATOM 759 N N . ALA A 1 96 ? 11.510 2.733 -20.033 1.00 67.44 96 ALA A N 1
ATOM 760 C CA . ALA A 1 96 ? 11.087 2.353 -18.671 1.00 67.44 96 ALA A CA 1
ATOM 761 C C . ALA A 1 96 ? 9.549 2.332 -18.507 1.00 67.44 96 ALA A C 1
ATOM 763 O O . ALA A 1 96 ? 8.833 2.777 -19.392 1.00 67.44 96 ALA A O 1
ATOM 764 N N . ALA A 1 97 ? 9.013 1.807 -17.398 1.00 68.25 97 ALA A N 1
ATOM 765 C CA . ALA A 1 97 ? 7.705 2.298 -16.959 1.00 68.25 97 ALA A CA 1
ATOM 766 C C . ALA A 1 97 ? 7.919 3.751 -16.530 1.00 68.25 97 ALA A C 1
ATOM 768 O O . ALA A 1 97 ? 8.810 4.007 -15.715 1.00 68.25 97 ALA A O 1
ATOM 769 N N . ASN A 1 98 ? 7.146 4.683 -17.081 1.00 82.94 98 ASN A N 1
ATOM 770 C CA . ASN A 1 98 ? 7.212 6.107 -16.757 1.00 82.94 98 ASN A CA 1
ATOM 771 C C . ASN A 1 98 ? 6.620 6.373 -15.370 1.00 82.94 98 ASN A C 1
ATOM 773 O O . ASN A 1 98 ? 5.620 7.063 -15.226 1.00 82.94 98 ASN A O 1
ATOM 777 N N . LEU A 1 99 ? 7.214 5.765 -14.346 1.00 90.06 99 LEU A N 1
ATOM 778 C CA . LEU A 1 99 ? 6.812 5.865 -12.955 1.00 90.06 99 LEU A CA 1
ATOM 779 C C . LEU A 1 99 ? 7.698 6.886 -12.244 1.00 90.06 99 LEU A C 1
ATOM 781 O O . LEU A 1 99 ? 8.907 6.950 -12.470 1.00 90.06 99 LEU A O 1
ATOM 785 N N . GLY A 1 100 ? 7.089 7.638 -11.341 1.00 91.12 100 GLY A N 1
ATOM 786 C CA . GLY A 1 100 ? 7.759 8.532 -10.412 1.00 91.12 100 GLY A CA 1
ATOM 787 C C . GLY A 1 100 ? 7.010 8.618 -9.090 1.00 91.12 100 GLY A C 1
ATOM 788 O O . GLY A 1 100 ? 6.127 7.809 -8.792 1.00 91.12 100 GLY A O 1
ATOM 789 N N . TRP A 1 101 ? 7.370 9.624 -8.303 1.00 93.31 101 TRP A N 1
ATOM 790 C CA . TRP A 1 101 ? 6.830 9.847 -6.970 1.00 93.31 101 TRP A CA 1
ATOM 791 C C . TRP A 1 101 ? 6.082 11.177 -6.903 1.00 93.31 101 TRP A C 1
ATOM 793 O O . TRP A 1 101 ? 6.660 12.225 -7.194 1.00 93.31 101 TRP A O 1
ATOM 803 N N . LEU A 1 102 ? 4.837 11.150 -6.430 1.00 93.19 102 LEU A N 1
ATOM 804 C CA . LEU A 1 102 ? 4.104 12.348 -6.027 1.00 93.19 102 LEU A CA 1
ATOM 805 C C . LEU A 1 102 ? 4.900 13.116 -4.970 1.00 93.19 102 LEU A C 1
ATOM 807 O O . LEU A 1 102 ? 5.676 12.525 -4.214 1.00 93.19 102 LEU A O 1
ATOM 811 N N . ALA A 1 103 ? 4.699 14.429 -4.886 1.00 91.12 103 ALA A N 1
ATOM 812 C CA . ALA A 1 103 ? 5.162 15.197 -3.733 1.00 91.12 103 ALA A CA 1
ATOM 813 C C . ALA A 1 103 ? 4.588 14.596 -2.434 1.00 91.12 103 ALA A C 1
ATOM 815 O O . ALA A 1 103 ? 3.477 14.060 -2.431 1.00 91.12 103 ALA A O 1
ATOM 816 N N . SER A 1 104 ? 5.338 14.665 -1.332 1.00 87.56 104 SER A N 1
ATOM 817 C CA . SER A 1 104 ? 4.935 14.079 -0.040 1.00 87.56 104 SER A CA 1
ATOM 818 C C . SER A 1 104 ? 3.620 14.659 0.495 1.00 87.56 104 SER A C 1
ATOM 820 O O . SER A 1 104 ? 2.840 13.953 1.125 1.00 87.56 104 SER A O 1
ATOM 822 N N . ASN A 1 105 ? 3.336 15.926 0.190 1.00 88.25 105 ASN A N 1
ATOM 823 C CA . ASN A 1 105 ? 2.102 16.624 0.550 1.00 88.25 105 ASN A CA 1
ATOM 824 C C . ASN A 1 105 ? 0.958 16.443 -0.470 1.00 88.25 105 ASN A C 1
ATOM 826 O O . ASN A 1 105 ? -0.123 17.005 -0.286 1.00 88.25 105 ASN A O 1
ATOM 830 N N . SER A 1 106 ? 1.158 15.668 -1.542 1.00 92.94 106 SER A N 1
ATOM 831 C CA . SER A 1 106 ? 0.138 15.489 -2.575 1.00 92.94 106 SER A CA 1
ATOM 832 C C . SER A 1 106 ? -1.087 14.731 -2.052 1.00 92.94 106 SER A C 1
ATOM 834 O O . SER A 1 106 ? -0.998 13.671 -1.418 1.00 92.94 106 SER A O 1
ATOM 836 N N . LYS A 1 107 ? -2.266 15.258 -2.390 1.00 94.00 107 LYS A N 1
ATOM 837 C CA . LYS A 1 107 ? -3.577 14.658 -2.100 1.00 94.00 107 LYS A CA 1
ATOM 838 C C . LYS A 1 107 ? -4.209 13.987 -3.329 1.00 94.00 107 LYS A C 1
ATOM 840 O O . LYS A 1 107 ? -5.371 13.602 -3.279 1.00 94.00 107 LYS A O 1
ATOM 845 N N . THR A 1 108 ? -3.460 13.822 -4.421 1.00 95.12 108 THR A N 1
ATOM 846 C CA . THR A 1 108 ? -3.985 13.311 -5.696 1.00 95.12 108 THR A CA 1
ATOM 847 C C . THR A 1 108 ? -4.277 11.811 -5.637 1.00 95.12 108 THR A C 1
ATOM 849 O O . THR A 1 108 ? -3.357 11.014 -5.488 1.00 95.12 108 THR A O 1
ATOM 852 N N . TYR A 1 109 ? -5.535 11.401 -5.822 1.00 96.12 109 TYR A N 1
ATOM 853 C CA . TYR A 1 109 ? -5.930 9.989 -5.940 1.00 96.12 109 TYR A CA 1
ATOM 854 C C . TYR A 1 109 ? -5.785 9.511 -7.385 1.00 96.12 109 TYR A C 1
ATOM 856 O O . TYR A 1 109 ? -6.679 9.687 -8.209 1.00 96.12 109 TYR A O 1
ATOM 864 N N . ASN A 1 110 ? -4.637 8.930 -7.712 1.00 95.44 110 ASN A N 1
ATOM 865 C CA . ASN A 1 110 ? -4.268 8.598 -9.086 1.00 95.44 110 ASN A CA 1
ATOM 866 C C . ASN A 1 110 ? -4.191 7.094 -9.375 1.00 95.44 110 ASN A C 1
ATOM 868 O O . ASN A 1 110 ? -3.837 6.730 -10.494 1.00 95.44 110 ASN A O 1
ATOM 872 N N . VAL A 1 111 ? -4.490 6.232 -8.400 1.00 97.25 111 VAL A N 1
ATOM 873 C CA . VAL A 1 111 ? -4.435 4.774 -8.561 1.00 97.25 111 VAL A CA 1
ATOM 874 C C . VAL A 1 111 ? -5.827 4.178 -8.430 1.00 97.25 111 VAL A C 1
ATOM 876 O O . VAL A 1 111 ? -6.349 4.083 -7.321 1.00 97.25 111 VAL A O 1
ATOM 879 N N . LEU A 1 112 ? -6.424 3.744 -9.537 1.00 97.25 112 LEU A N 1
ATOM 880 C CA . LEU A 1 112 ? -7.633 2.929 -9.502 1.00 97.25 112 LEU A CA 1
ATOM 881 C C . LEU A 1 112 ? -7.271 1.471 -9.219 1.00 97.25 112 LEU A C 1
ATOM 883 O O . LEU A 1 112 ? -6.328 0.921 -9.790 1.00 97.25 112 LEU A O 1
ATOM 887 N N . ILE A 1 113 ? -8.031 0.834 -8.333 1.00 97.69 113 ILE A N 1
ATOM 888 C CA . ILE A 1 113 ? -7.851 -0.576 -7.974 1.00 97.69 113 ILE A CA 1
ATOM 889 C C . ILE A 1 113 ? -9.092 -1.339 -8.402 1.00 97.69 113 ILE A C 1
ATOM 891 O O . ILE A 1 113 ? -10.198 -0.973 -8.018 1.00 97.69 113 ILE A O 1
ATOM 895 N N . LYS A 1 114 ? -8.922 -2.439 -9.133 1.00 97.88 114 LYS A N 1
ATOM 896 C CA . LYS A 1 114 ? -10.029 -3.321 -9.517 1.00 97.88 114 LYS A CA 1
ATOM 897 C C . LYS A 1 114 ? -9.755 -4.740 -9.053 1.00 97.88 114 LYS A C 1
ATOM 899 O O . LYS A 1 114 ? -8.732 -5.316 -9.409 1.00 97.88 114 LYS A O 1
ATOM 904 N N . ARG A 1 115 ? -10.658 -5.310 -8.260 1.00 98.31 115 ARG A N 1
ATOM 905 C CA . ARG A 1 115 ? -10.611 -6.718 -7.844 1.00 98.31 115 ARG A CA 1
ATOM 906 C C . ARG A 1 115 ? -10.958 -7.617 -9.026 1.00 98.31 115 ARG A C 1
ATOM 908 O O . ARG A 1 115 ? -11.819 -7.279 -9.830 1.00 98.31 115 ARG A O 1
ATOM 915 N N . GLN A 1 116 ? -10.302 -8.770 -9.109 1.00 97.88 116 GLN A N 1
ATOM 916 C CA . GLN A 1 116 ? -10.614 -9.781 -10.117 1.00 97.88 116 GLN A CA 1
ATOM 917 C C . GLN A 1 116 ? -11.996 -10.403 -9.880 1.00 97.88 116 GLN A C 1
ATOM 919 O O . GLN A 1 116 ? -12.698 -10.717 -10.834 1.00 97.88 116 GLN A O 1
ATOM 924 N N . LYS A 1 117 ? -12.383 -10.584 -8.609 1.00 96.44 117 LYS A N 1
ATOM 925 C CA . LYS A 1 117 ? -13.659 -11.190 -8.208 1.00 96.44 117 LYS A CA 1
ATOM 926 C C . LYS A 1 117 ? -14.492 -10.210 -7.374 1.00 96.44 117 LYS A C 1
ATOM 928 O O . LYS A 1 117 ? -14.143 -9.906 -6.231 1.00 96.44 117 LYS A O 1
ATOM 933 N N . GLY A 1 118 ? -15.620 -9.774 -7.938 1.00 94.19 118 GLY A N 1
ATOM 934 C CA . GLY A 1 118 ? -16.619 -8.913 -7.294 1.00 94.19 118 GLY A CA 1
ATOM 935 C C . GLY A 1 118 ? -16.216 -7.439 -7.144 1.00 94.19 118 GLY A C 1
ATOM 936 O O . GLY A 1 118 ? -15.058 -7.067 -7.310 1.00 94.19 118 GLY A O 1
ATOM 937 N N . ASN A 1 119 ? -17.183 -6.595 -6.766 1.00 94.38 119 ASN A N 1
ATOM 938 C CA . ASN A 1 119 ? -17.011 -5.133 -6.668 1.00 94.38 119 ASN A CA 1
ATOM 939 C C . ASN A 1 119 ? -16.956 -4.596 -5.225 1.00 94.38 119 ASN A C 1
ATOM 941 O O . ASN A 1 119 ? -16.914 -3.392 -5.001 1.00 94.38 119 ASN A O 1
ATOM 945 N N . GLY A 1 120 ? -16.941 -5.486 -4.230 1.00 96.56 120 GLY A N 1
ATOM 946 C CA . GLY A 1 120 ? -16.961 -5.099 -2.818 1.00 96.56 120 GLY A CA 1
ATOM 947 C C . GLY A 1 120 ? -15.635 -4.554 -2.273 1.00 96.56 120 GLY A C 1
ATOM 948 O O . GLY A 1 120 ? -14.665 -4.331 -3.002 1.00 96.56 120 GLY A O 1
ATOM 949 N N . GLN A 1 121 ? -15.601 -4.397 -0.948 1.00 97.50 121 GLN A N 1
ATOM 950 C CA . GLN A 1 121 ? -14.416 -3.974 -0.205 1.00 97.50 121 GLN A CA 1
ATOM 951 C C . GLN A 1 121 ? -13.223 -4.913 -0.437 1.00 97.50 121 GLN A C 1
ATOM 953 O O . GLN A 1 121 ? -13.372 -6.138 -0.425 1.00 97.50 121 GLN A O 1
ATOM 958 N N . LEU A 1 122 ? -12.045 -4.313 -0.595 1.00 97.50 122 LEU A N 1
ATOM 959 C CA . LEU A 1 122 ? -10.754 -4.966 -0.726 1.00 97.50 122 LEU A CA 1
ATOM 960 C C . LEU A 1 122 ? -10.409 -5.770 0.531 1.00 97.50 122 LEU A C 1
ATOM 962 O O . LEU A 1 122 ? -10.663 -5.350 1.665 1.00 97.50 122 LEU A O 1
ATOM 966 N N . ARG A 1 123 ? -9.802 -6.931 0.317 1.00 97.19 123 ARG A N 1
ATOM 967 C CA . ARG A 1 123 ? -9.389 -7.888 1.338 1.00 97.19 123 ARG A CA 1
ATOM 968 C C . ARG A 1 123 ? -7.956 -8.342 1.087 1.00 97.19 123 ARG A C 1
ATOM 970 O O . ARG A 1 123 ? -7.486 -8.367 -0.050 1.00 97.19 123 ARG A O 1
ATOM 977 N N . TYR A 1 124 ? -7.263 -8.759 2.140 1.00 95.81 124 TYR A N 1
ATOM 978 C CA . TYR A 1 124 ? -6.004 -9.479 1.964 1.00 95.81 124 TYR A CA 1
ATOM 979 C C . TYR A 1 124 ? -6.273 -10.800 1.233 1.00 95.81 124 TYR A C 1
ATOM 981 O O . TYR A 1 124 ? -7.254 -11.484 1.512 1.00 95.81 124 TYR A O 1
ATOM 989 N N . GLY A 1 125 ? -5.403 -11.155 0.294 1.00 96.06 125 GLY A N 1
ATOM 990 C CA . GLY A 1 125 ? -5.562 -12.289 -0.613 1.00 96.06 125 GLY A CA 1
ATOM 991 C C . GLY A 1 125 ? -6.204 -11.945 -1.952 1.00 96.06 125 GLY A C 1
ATOM 992 O O . GLY A 1 125 ? -6.049 -12.716 -2.896 1.00 96.06 125 GLY A O 1
ATOM 993 N N . ASP A 1 126 ? -6.868 -10.792 -2.071 1.00 98.12 126 ASP A N 1
ATOM 994 C CA . ASP A 1 126 ? -7.481 -10.402 -3.336 1.00 98.12 126 ASP A CA 1
ATOM 995 C C . ASP A 1 126 ? -6.431 -10.247 -4.438 1.00 98.12 126 ASP A C 1
ATOM 997 O O . ASP A 1 126 ? -5.391 -9.606 -4.251 1.00 98.12 126 ASP A O 1
ATOM 1001 N N . VAL A 1 127 ? -6.760 -10.789 -5.611 1.00 98.50 127 VAL A N 1
ATOM 1002 C CA . VAL A 1 127 ? -6.066 -10.490 -6.861 1.00 98.50 127 VAL A CA 1
ATOM 10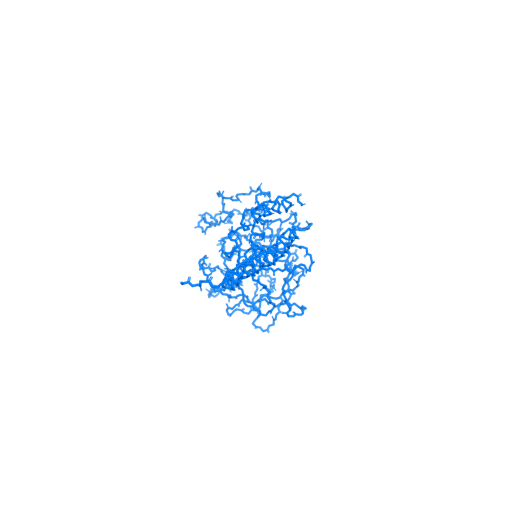03 C C . VAL A 1 127 ? -6.685 -9.227 -7.455 1.00 98.50 127 VAL A C 1
ATOM 1005 O O . VAL A 1 127 ? -7.899 -9.156 -7.658 1.00 98.50 127 VAL A O 1
ATOM 1008 N N . VAL A 1 128 ? -5.858 -8.225 -7.729 1.00 98.56 128 VAL A N 1
ATOM 1009 C CA . VAL A 1 128 ? -6.266 -6.916 -8.230 1.00 98.56 128 VAL A CA 1
ATOM 1010 C C . VAL A 1 128 ? -5.469 -6.504 -9.463 1.00 98.56 128 VAL A C 1
ATOM 1012 O O . VAL A 1 128 ? -4.331 -6.929 -9.682 1.00 98.56 128 VAL A O 1
ATOM 1015 N N . ALA A 1 129 ? -6.086 -5.646 -10.262 1.00 98.12 129 ALA A N 1
ATOM 1016 C CA . ALA A 1 129 ? -5.438 -4.826 -11.265 1.00 98.12 129 ALA A CA 1
ATOM 1017 C C . ALA A 1 129 ? -5.287 -3.400 -10.719 1.00 98.12 129 ALA A C 1
ATOM 1019 O O . ALA A 1 129 ? -6.147 -2.915 -9.979 1.00 98.12 129 ALA A O 1
ATOM 1020 N N . LEU A 1 130 ? -4.189 -2.740 -11.083 1.00 97.69 130 LEU A N 1
ATOM 1021 C CA . LEU A 1 130 ? -3.890 -1.363 -10.693 1.00 97.69 130 LEU A CA 1
ATOM 1022 C C . LEU A 1 130 ? -3.846 -0.510 -11.955 1.00 97.69 130 LEU A C 1
ATOM 1024 O O . LEU A 1 130 ? -3.134 -0.867 -12.887 1.00 97.69 130 LEU A O 1
ATOM 1028 N N . ASN A 1 131 ? -4.581 0.593 -11.989 1.00 96.19 131 ASN A N 1
ATOM 1029 C CA . ASN A 1 131 ? -4.555 1.563 -13.077 1.00 96.19 131 ASN A CA 1
ATOM 1030 C C . ASN A 1 131 ? -3.998 2.885 -12.550 1.00 96.19 131 ASN A C 1
ATOM 1032 O O . ASN A 1 131 ? -4.467 3.376 -11.526 1.00 96.19 131 ASN A O 1
ATOM 1036 N N . LEU A 1 132 ? -2.983 3.438 -13.210 1.00 93.56 132 LEU A N 1
ATOM 1037 C CA . LEU A 1 132 ? -2.450 4.757 -12.882 1.00 93.56 132 LEU A CA 1
ATOM 1038 C C . LEU A 1 132 ? -3.056 5.772 -13.841 1.00 93.56 132 LEU A C 1
ATOM 1040 O O . LEU A 1 132 ? -2.905 5.612 -15.041 1.00 93.56 132 LEU A O 1
ATOM 1044 N N . LYS A 1 133 ? -3.664 6.851 -13.353 1.00 88.19 133 LYS A N 1
ATOM 1045 C CA . LYS A 1 133 ? -4.142 7.947 -14.211 1.00 88.19 133 LYS A CA 1
ATOM 1046 C C . LYS A 1 133 ? -2.969 8.855 -14.630 1.00 88.19 133 LYS A C 1
ATOM 1048 O O . LYS A 1 133 ? -2.202 9.249 -13.746 1.00 88.19 133 LYS A O 1
ATOM 1053 N N . PRO A 1 134 ? -2.814 9.246 -15.915 1.00 85.69 134 PRO A N 1
ATOM 1054 C CA . PRO A 1 134 ? -3.533 8.837 -17.136 1.00 85.69 134 PRO A CA 1
ATOM 1055 C C . PRO A 1 134 ? -2.732 7.805 -17.970 1.00 85.69 134 PRO A C 1
ATOM 1057 O O . PRO A 1 134 ? -2.467 8.014 -19.143 1.00 85.69 134 PRO A O 1
ATOM 1060 N N . TYR A 1 135 ? -2.194 6.772 -17.334 1.00 75.50 135 TYR A N 1
ATOM 1061 C CA . TYR A 1 135 ? -1.201 5.828 -17.864 1.00 75.50 135 TYR A CA 1
ATOM 1062 C C . TYR A 1 135 ? -1.745 4.405 -18.061 1.00 75.50 135 TYR A C 1
ATOM 1064 O O . TYR A 1 135 ? -0.982 3.514 -18.393 1.00 75.50 135 TYR A O 1
ATOM 1072 N N . GLY A 1 136 ? -3.009 4.138 -17.736 1.00 91.62 136 GLY A N 1
ATOM 1073 C CA . GLY A 1 136 ? -3.584 2.814 -17.946 1.00 91.62 136 GLY A CA 1
ATOM 1074 C C . GLY A 1 136 ? -3.201 1.778 -16.888 1.00 91.62 136 GLY A C 1
ATOM 1075 O O . GLY A 1 136 ? -2.785 2.085 -15.764 1.00 91.62 136 GLY A O 1
ATOM 1076 N N . TRP A 1 137 ? -3.414 0.510 -17.227 1.00 95.00 137 TRP A N 1
ATOM 1077 C CA . TRP A 1 137 ? -3.286 -0.621 -16.317 1.00 95.00 137 TRP A CA 1
ATOM 1078 C C . TRP A 1 137 ? -1.843 -1.111 -16.207 1.00 95.00 137 TRP A C 1
ATOM 1080 O O . TRP A 1 137 ? -1.189 -1.459 -17.188 1.00 95.00 137 TRP A O 1
ATOM 1090 N N . LEU A 1 138 ? -1.353 -1.203 -14.973 1.00 94.38 138 LEU A N 1
ATOM 1091 C CA . LEU A 1 138 ? -0.024 -1.705 -14.665 1.00 94.38 138 LEU A CA 1
ATOM 1092 C C . LEU A 1 138 ? 0.078 -3.197 -14.948 1.00 94.38 138 LEU A C 1
ATOM 1094 O O . LEU A 1 138 ? -0.533 -4.022 -14.264 1.00 94.38 138 LEU A O 1
ATOM 1098 N N . ARG A 1 139 ? 0.970 -3.540 -15.872 1.00 93.94 139 ARG A N 1
ATOM 1099 C CA . ARG A 1 139 ? 1.328 -4.917 -16.202 1.00 93.94 139 ARG A CA 1
ATOM 1100 C C . ARG A 1 139 ? 2.805 -5.185 -15.990 1.00 93.94 139 ARG A C 1
ATOM 1102 O O . ARG A 1 139 ? 3.648 -4.289 -16.008 1.00 93.94 139 ARG A O 1
ATOM 1109 N N . TYR A 1 140 ? 3.134 -6.462 -15.853 1.00 93.25 140 TYR A N 1
ATOM 1110 C CA . TYR A 1 140 ? 4.513 -6.911 -15.943 1.00 93.25 140 TYR A CA 1
ATOM 1111 C C . TYR A 1 140 ? 4.932 -6.983 -17.415 1.00 93.25 140 TYR A C 1
ATOM 1113 O O . TYR A 1 140 ? 4.212 -7.538 -18.245 1.00 93.25 140 TYR A O 1
ATOM 1121 N N . LYS A 1 141 ? 6.117 -6.461 -17.738 1.00 90.38 141 LYS A N 1
ATOM 1122 C CA . LYS A 1 141 ? 6.735 -6.615 -19.061 1.00 90.38 141 LYS A CA 1
ATOM 1123 C C . LYS A 1 141 ? 8.171 -7.061 -18.857 1.00 90.38 141 LYS A C 1
ATOM 1125 O O . LYS A 1 141 ? 8.993 -6.270 -18.402 1.00 90.38 141 LYS A O 1
ATOM 1130 N N . ARG A 1 142 ? 8.480 -8.319 -19.187 1.00 87.56 142 ARG A N 1
ATOM 1131 C CA . ARG A 1 142 ? 9.858 -8.827 -19.14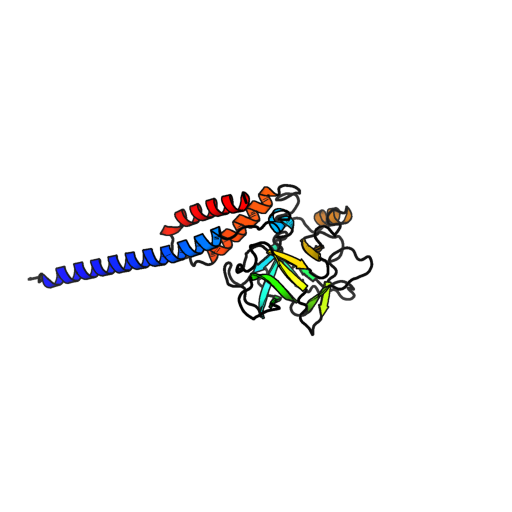0 1.00 87.56 142 ARG A CA 1
ATOM 1132 C C . ARG A 1 142 ? 10.731 -7.969 -20.059 1.00 87.56 142 ARG A C 1
ATOM 1134 O O . ARG A 1 142 ? 10.379 -7.739 -21.211 1.00 87.56 142 ARG A O 1
ATOM 1141 N N . ARG A 1 143 ? 11.854 -7.481 -19.537 1.00 79.25 143 ARG A N 1
ATOM 1142 C CA . ARG A 1 143 ? 12.814 -6.644 -20.267 1.00 79.25 143 ARG A CA 1
ATOM 1143 C C . ARG A 1 143 ? 14.211 -7.173 -20.003 1.00 79.25 143 ARG A C 1
ATOM 1145 O O . ARG A 1 143 ? 14.757 -6.881 -18.949 1.00 79.25 143 ARG A O 1
ATOM 1152 N N . GLY A 1 144 ? 14.737 -7.963 -20.941 1.00 78.50 144 GLY A N 1
ATOM 1153 C CA . GLY A 1 144 ? 16.106 -8.502 -20.976 1.00 78.50 144 GLY A CA 1
ATOM 1154 C C . GLY A 1 144 ? 16.889 -8.484 -19.654 1.00 78.50 144 GLY A C 1
ATOM 1155 O O . GLY A 1 144 ? 16.446 -9.034 -18.647 1.00 78.50 144 GLY A O 1
ATOM 1156 N N . ARG A 1 145 ? 18.061 -7.838 -19.669 1.00 67.31 145 ARG A N 1
ATOM 1157 C CA . ARG A 1 145 ? 18.953 -7.657 -18.507 1.00 67.31 145 ARG A CA 1
ATOM 1158 C C . ARG A 1 145 ? 18.631 -6.399 -17.682 1.00 67.31 145 ARG A C 1
ATOM 1160 O O . ARG A 1 145 ? 19.477 -5.931 -16.924 1.00 67.31 145 ARG A O 1
ATOM 1167 N N . ALA A 1 146 ? 17.437 -5.818 -17.830 1.00 62.56 146 ALA A N 1
ATOM 1168 C CA . ALA A 1 146 ? 17.096 -4.583 -17.133 1.00 62.56 146 ALA A CA 1
ATOM 1169 C C . ALA A 1 146 ? 16.989 -4.843 -15.623 1.00 62.56 146 ALA A C 1
ATOM 1171 O O . ALA A 1 146 ? 16.128 -5.593 -15.154 1.00 62.56 146 ALA A O 1
ATOM 1172 N N . GLY A 1 147 ? 17.882 -4.223 -14.853 1.00 68.19 147 GLY A N 1
ATOM 1173 C CA . GLY A 1 147 ? 17.822 -4.264 -13.403 1.00 68.19 147 GLY A CA 1
ATOM 1174 C C . GLY A 1 147 ? 16.658 -3.419 -12.889 1.00 68.19 147 GLY A C 1
ATOM 1175 O O . GLY A 1 147 ? 16.646 -2.210 -13.085 1.00 68.19 147 GLY A O 1
ATOM 1176 N N . GLY A 1 148 ? 15.736 -4.034 -12.144 1.00 76.69 148 GLY A N 1
ATOM 1177 C CA . GLY A 1 148 ? 14.747 -3.337 -11.322 1.00 76.69 148 GLY A CA 1
ATOM 1178 C C . GLY A 1 148 ? 13.310 -3.744 -11.533 1.00 76.69 148 GLY A C 1
ATOM 1179 O O . GLY A 1 148 ? 13.034 -4.918 -11.790 1.00 76.69 148 GLY A O 1
ATOM 1180 N N . ILE A 1 149 ? 12.390 -2.795 -11.325 1.00 85.12 149 ILE A N 1
ATOM 1181 C CA . ILE A 1 149 ? 10.974 -3.068 -11.528 1.00 85.12 149 ILE A CA 1
ATOM 1182 C C . ILE A 1 149 ? 10.645 -3.025 -13.025 1.00 85.12 149 ILE A C 1
ATOM 1184 O O . ILE A 1 149 ? 10.822 -2.024 -13.713 1.00 85.12 149 ILE A O 1
ATOM 1188 N N . ASN A 1 150 ? 10.179 -4.158 -13.535 1.00 88.69 150 ASN A N 1
ATOM 1189 C CA . ASN A 1 150 ? 9.896 -4.367 -14.950 1.00 88.69 150 ASN A CA 1
ATOM 1190 C C . ASN A 1 150 ? 8.390 -4.246 -15.179 1.00 88.69 150 ASN A C 1
ATOM 1192 O O . ASN A 1 150 ? 7.684 -5.241 -15.357 1.00 88.69 150 ASN A O 1
ATOM 1196 N N . LEU A 1 151 ? 7.900 -3.011 -15.101 1.00 90.12 151 LEU A N 1
ATOM 1197 C CA . LEU A 1 151 ? 6.504 -2.683 -15.363 1.00 90.12 151 LEU A CA 1
ATOM 1198 C C . LEU A 1 151 ? 6.340 -2.049 -16.743 1.00 90.12 151 LEU A C 1
ATOM 1200 O O . LEU A 1 151 ? 7.294 -1.575 -17.364 1.00 90.12 151 LEU A O 1
ATOM 1204 N N . ALA A 1 152 ? 5.117 -2.086 -17.236 1.00 88.19 152 ALA A N 1
ATOM 1205 C CA . ALA A 1 152 ? 4.651 -1.302 -18.361 1.00 88.19 152 ALA A CA 1
ATOM 1206 C C . ALA A 1 152 ? 3.181 -0.959 -18.127 1.00 88.19 152 ALA A C 1
ATOM 1208 O O . ALA A 1 152 ? 2.535 -1.501 -17.226 1.00 88.19 152 ALA A O 1
ATOM 1209 N N . ASP A 1 153 ? 2.688 -0.076 -18.965 1.00 83.62 153 ASP A N 1
ATOM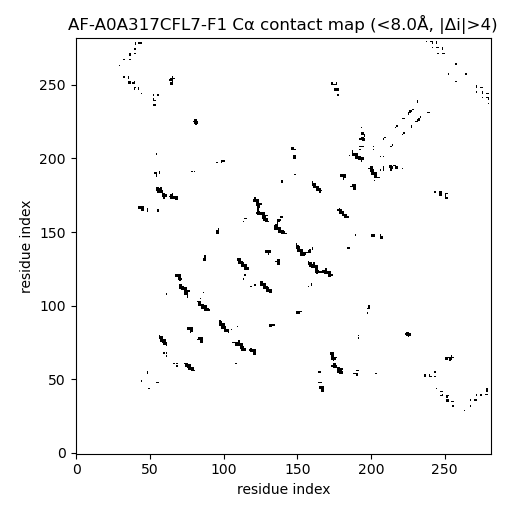 1210 C CA . ASP A 1 153 ? 1.295 0.271 -19.135 1.00 83.62 153 ASP A CA 1
ATOM 1211 C C . ASP A 1 153 ? 0.620 -0.549 -20.236 1.00 83.62 153 ASP A C 1
ATOM 1213 O O . ASP A 1 153 ? 1.261 -1.158 -21.108 1.00 83.62 153 ASP A O 1
ATOM 1217 N N . ASP A 1 154 ? -0.698 -0.595 -20.117 1.00 81.94 154 ASP A N 1
ATOM 1218 C CA . ASP A 1 154 ? -1.656 -1.028 -21.120 1.00 81.94 154 ASP A CA 1
ATOM 1219 C C . ASP A 1 154 ? -2.954 -0.255 -20.871 1.00 81.94 154 ASP A C 1
ATOM 1221 O O . ASP A 1 154 ? -3.642 -0.473 -19.869 1.00 81.94 154 ASP A O 1
ATOM 1225 N N . ASP A 1 155 ? -3.271 0.674 -21.765 1.00 78.38 155 ASP A N 1
ATOM 1226 C CA . ASP A 1 155 ? -4.421 1.566 -21.612 1.00 78.38 155 ASP A CA 1
ATOM 1227 C C . ASP A 1 155 ? -5.772 0.851 -21.746 1.00 78.38 155 ASP A C 1
ATOM 1229 O O . ASP A 1 155 ? -6.793 1.379 -21.310 1.00 78.38 155 ASP A O 1
ATOM 1233 N N . HIS A 1 156 ? -5.799 -0.382 -22.262 1.00 82.62 156 HIS A N 1
ATOM 1234 C CA . HIS A 1 156 ? -7.043 -1.000 -22.714 1.00 82.62 156 HIS A CA 1
ATOM 1235 C C . HIS A 1 156 ? -7.573 -2.083 -21.773 1.00 82.62 156 HIS A C 1
ATOM 1237 O O . HIS A 1 156 ? -8.788 -2.257 -21.670 1.00 82.62 156 HIS A O 1
ATOM 1243 N N . LYS A 1 157 ? -6.706 -2.844 -21.084 1.00 92.81 157 LYS A N 1
ATOM 1244 C CA . LYS A 1 157 ? -7.143 -4.048 -20.347 1.00 92.81 157 LYS A CA 1
ATOM 1245 C C . LYS A 1 157 ? -6.594 -4.131 -18.918 1.00 92.81 157 LYS A C 1
ATOM 1247 O O . LYS A 1 157 ? -5.393 -3.978 -18.719 1.00 92.81 157 LYS A O 1
ATOM 1252 N N . PRO A 1 158 ? -7.433 -4.442 -17.908 1.00 96.75 158 PRO A N 1
ATOM 1253 C CA . PRO A 1 158 ? -6.968 -4.661 -16.543 1.00 96.75 158 PRO A CA 1
ATOM 1254 C C . PRO A 1 158 ? -6.090 -5.907 -16.421 1.00 96.75 158 PRO A C 1
ATOM 1256 O O . PRO A 1 158 ? -6.482 -7.009 -16.799 1.00 96.75 158 PRO A O 1
ATOM 1259 N N . HIS A 1 159 ? -4.919 -5.741 -15.802 1.00 97.19 159 HIS A N 1
ATOM 1260 C CA . HIS A 1 159 ? -3.967 -6.822 -15.540 1.00 97.19 159 HIS A CA 1
ATOM 1261 C C . HIS A 1 159 ? -4.045 -7.279 -14.082 1.00 97.19 159 HIS A C 1
ATOM 1263 O O . HIS A 1 159 ? -3.421 -6.693 -13.196 1.00 97.19 159 HIS A O 1
ATOM 1269 N N . TYR A 1 160 ? -4.804 -8.346 -13.828 1.00 97.94 160 TYR A N 1
ATOM 1270 C CA . TYR A 1 160 ? -4.982 -8.946 -12.497 1.00 97.94 160 TYR A CA 1
ATOM 1271 C C . TYR A 1 160 ? -3.759 -9.771 -12.074 1.00 97.94 160 TYR A C 1
ATOM 1273 O O . TYR A 1 160 ? -3.785 -11.000 -12.026 1.00 97.94 160 TYR A O 1
ATOM 1281 N N . ILE A 1 161 ? -2.649 -9.087 -11.812 1.00 97.56 161 ILE A N 1
ATOM 1282 C CA . ILE A 1 161 ? -1.361 -9.711 -11.473 1.00 97.56 161 ILE A CA 1
ATOM 1283 C C . ILE A 1 161 ? -0.875 -9.361 -10.069 1.00 97.56 161 ILE A C 1
ATOM 1285 O O . ILE A 1 161 ? 0.202 -9.805 -9.679 1.00 97.56 161 ILE A O 1
ATOM 1289 N N . TRP A 1 162 ? -1.633 -8.568 -9.316 1.00 98.25 162 TRP A N 1
ATOM 1290 C CA . TRP A 1 162 ? -1.238 -8.094 -7.996 1.00 98.25 162 TRP A CA 1
ATOM 1291 C C . TRP A 1 162 ? -2.059 -8.794 -6.924 1.00 98.25 162 TRP A C 1
ATOM 1293 O O . TRP A 1 162 ? -3.276 -8.713 -6.945 1.00 98.25 162 TRP A O 1
ATOM 1303 N N . VAL A 1 163 ? -1.417 -9.462 -5.972 1.00 98.12 163 VAL A N 1
ATOM 1304 C CA . VAL A 1 163 ? -2.081 -10.016 -4.788 1.00 98.12 163 VAL A CA 1
ATOM 1305 C C . VAL A 1 163 ? -1.810 -9.097 -3.612 1.00 98.12 163 VAL A C 1
ATOM 1307 O O . VAL A 1 163 ? -0.649 -8.826 -3.290 1.00 98.12 163 VAL A O 1
ATOM 1310 N N . VAL A 1 164 ? -2.871 -8.639 -2.952 1.00 97.38 164 VAL A N 1
ATOM 1311 C CA . VAL A 1 164 ? -2.750 -7.796 -1.761 1.00 97.38 164 VAL A CA 1
ATOM 1312 C C . VAL A 1 164 ? -2.452 -8.674 -0.550 1.00 97.38 164 VAL A C 1
ATOM 1314 O O . VAL A 1 164 ? -3.249 -9.529 -0.183 1.00 97.38 164 VAL A O 1
ATOM 1317 N N . ARG A 1 165 ? -1.294 -8.500 0.086 1.00 95.06 165 ARG A N 1
ATOM 1318 C CA . ARG A 1 165 ? -0.829 -9.321 1.218 1.00 95.06 165 ARG A CA 1
ATOM 1319 C C . ARG A 1 165 ? -0.544 -8.464 2.449 1.00 95.06 165 ARG A C 1
ATOM 1321 O O . ARG A 1 165 ? -0.524 -7.243 2.359 1.00 95.06 165 ARG A O 1
ATOM 1328 N N . GLY A 1 166 ? -0.304 -9.102 3.593 1.00 87.88 166 GLY A N 1
ATOM 1329 C CA . GLY A 1 166 ? 0.124 -8.432 4.828 1.00 87.88 166 GLY A CA 1
ATOM 1330 C C . GLY A 1 166 ? -0.661 -8.856 6.068 1.00 87.88 166 GLY A C 1
ATOM 1331 O O . GLY A 1 166 ? -0.083 -8.938 7.146 1.00 87.88 166 GLY A O 1
ATOM 1332 N N . GLY A 1 167 ? -1.938 -9.205 5.903 1.00 88.81 167 GLY A N 1
ATOM 1333 C CA . GLY A 1 167 ? -2.789 -9.753 6.961 1.00 88.81 167 GLY A CA 1
ATOM 1334 C C . GLY A 1 167 ? -3.451 -11.078 6.578 1.00 88.81 167 GLY A C 1
ATOM 1335 O O . GLY A 1 167 ? -3.172 -11.655 5.525 1.00 88.81 167 GLY A O 1
ATOM 1336 N N . ASN A 1 168 ? -4.337 -11.553 7.454 1.00 88.88 168 ASN A N 1
ATOM 1337 C CA . ASN A 1 168 ? -5.138 -12.770 7.278 1.00 88.88 168 ASN A CA 1
ATOM 1338 C C . ASN A 1 168 ? -5.956 -12.741 5.979 1.00 88.88 168 ASN A C 1
ATOM 1340 O O . ASN A 1 168 ? -6.663 -11.770 5.706 1.00 88.88 168 ASN A O 1
ATOM 1344 N N . HIS A 1 169 ? -5.898 -13.829 5.205 1.00 93.00 169 HIS A N 1
ATOM 1345 C CA . HIS A 1 169 ? -6.655 -13.978 3.962 1.00 93.00 169 HIS A CA 1
ATOM 1346 C C . HIS A 1 169 ? -8.156 -13.728 4.191 1.00 93.00 169 HIS A C 1
ATOM 1348 O O . HIS A 1 169 ? -8.734 -14.179 5.178 1.00 93.00 169 HIS A O 1
ATOM 1354 N N . GLY A 1 170 ? -8.790 -12.973 3.295 1.00 93.69 170 GLY A N 1
ATOM 1355 C CA . GLY A 1 170 ? -10.199 -12.596 3.375 1.00 93.69 170 GLY A CA 1
ATOM 1356 C C . GLY A 1 170 ? -10.517 -11.464 4.359 1.00 93.69 170 GLY A C 1
ATOM 1357 O O . GLY A 1 170 ? -11.636 -10.946 4.322 1.00 93.69 170 GLY A O 1
ATOM 1358 N N . LYS A 1 171 ? -9.574 -11.022 5.206 1.00 91.75 171 LYS A N 1
ATOM 1359 C CA . LYS A 1 171 ? -9.809 -9.864 6.080 1.00 91.75 171 LYS A CA 1
ATOM 1360 C C . LYS A 1 171 ? -9.851 -8.577 5.271 1.00 91.75 171 LYS A C 1
ATOM 1362 O O . LYS A 1 171 ? -9.013 -8.347 4.403 1.00 91.75 171 LYS A O 1
ATOM 1367 N N . LYS A 1 172 ? -10.839 -7.745 5.596 1.00 93.25 172 LYS A N 1
ATOM 1368 C CA . LYS A 1 172 ? -11.065 -6.424 5.011 1.00 93.25 172 LYS A CA 1
ATOM 1369 C C . LYS A 1 172 ? -9.867 -5.507 5.248 1.00 93.25 172 LYS A C 1
ATOM 1371 O O . LYS A 1 172 ? -9.295 -5.510 6.334 1.00 93.25 172 LYS A O 1
ATOM 1376 N N . ILE A 1 173 ? -9.537 -4.716 4.234 1.00 92.81 173 ILE A N 1
ATOM 1377 C CA . ILE A 1 173 ? -8.496 -3.692 4.288 1.00 92.81 173 ILE A CA 1
ATOM 1378 C C . ILE A 1 173 ? -9.169 -2.321 4.307 1.00 92.81 173 ILE A C 1
ATOM 1380 O O . ILE A 1 173 ? -10.161 -2.077 3.607 1.00 92.81 173 ILE A O 1
ATOM 1384 N N . TYR A 1 174 ? -8.614 -1.430 5.117 1.00 94.00 174 TYR A N 1
ATOM 1385 C CA . TYR A 1 174 ? -9.040 -0.047 5.252 1.00 94.00 174 TYR A CA 1
ATOM 1386 C C . TYR A 1 174 ? -7.911 0.897 4.828 1.00 94.00 174 TYR A C 1
ATOM 1388 O O . TYR A 1 174 ? -6.734 0.529 4.827 1.00 94.00 174 TYR A O 1
ATOM 1396 N N . SER A 1 175 ? -8.283 2.111 4.430 1.00 95.62 175 SER A N 1
ATOM 1397 C CA . SER A 1 175 ? -7.355 3.169 4.039 1.00 95.62 175 SER A CA 1
ATOM 1398 C C . SER A 1 175 ? -6.315 3.394 5.122 1.00 95.62 175 SER A C 1
ATOM 1400 O O . SER A 1 175 ? -6.707 3.654 6.246 1.00 95.62 175 SER A O 1
ATOM 1402 N N . GLY A 1 176 ? -5.028 3.338 4.780 1.00 92.75 176 GLY A N 1
ATOM 1403 C CA . GLY A 1 176 ? -3.918 3.524 5.719 1.00 92.75 176 GLY A CA 1
ATOM 1404 C C . GLY A 1 176 ? -3.330 2.232 6.277 1.00 92.75 176 GLY A C 1
ATOM 1405 O O . GLY A 1 176 ? -2.202 2.246 6.767 1.00 92.75 176 GLY A O 1
ATOM 1406 N N . MET A 1 177 ? -4.008 1.092 6.120 1.00 92.94 177 MET A N 1
ATOM 1407 C CA . MET A 1 177 ? -3.454 -0.175 6.583 1.00 92.94 177 MET A CA 1
ATOM 1408 C C . MET A 1 177 ? -2.240 -0.583 5.733 1.00 92.94 177 MET A C 1
ATOM 1410 O O . MET A 1 177 ? -2.300 -0.518 4.498 1.00 92.94 177 MET A O 1
ATOM 1414 N N . PRO A 1 178 ? -1.143 -1.029 6.368 1.00 92.50 178 PRO A N 1
ATOM 1415 C CA . PRO A 1 178 ? 0.035 -1.499 5.662 1.00 92.50 178 PRO A CA 1
ATOM 1416 C C . PRO A 1 178 ? -0.254 -2.804 4.915 1.00 92.50 178 PRO A C 1
ATOM 1418 O O . PRO A 1 178 ? -0.939 -3.709 5.401 1.00 92.50 178 PRO A O 1
ATOM 1421 N N . LEU A 1 179 ? 0.304 -2.916 3.717 1.00 95.38 179 LEU A N 1
ATOM 1422 C CA . LEU A 1 179 ? 0.168 -4.077 2.850 1.00 95.38 179 LEU A CA 1
ATOM 1423 C C . LEU A 1 179 ? 1.444 -4.315 2.039 1.00 95.38 179 LEU A C 1
ATOM 1425 O O . LEU A 1 179 ? 2.289 -3.433 1.876 1.00 95.38 179 LEU A O 1
ATOM 1429 N N . ALA A 1 180 ? 1.560 -5.530 1.520 1.00 95.31 180 ALA A N 1
ATOM 1430 C CA . ALA A 1 180 ? 2.519 -5.913 0.496 1.00 95.31 180 ALA A CA 1
ATOM 1431 C C . ALA A 1 180 ? 1.782 -6.127 -0.834 1.00 95.31 180 ALA A C 1
ATOM 1433 O O . ALA A 1 180 ? 0.662 -6.644 -0.857 1.00 95.31 180 ALA A O 1
ATOM 1434 N N . LEU A 1 181 ? 2.413 -5.738 -1.942 1.00 97.25 181 LEU A N 1
ATOM 1435 C CA . LEU A 1 181 ? 1.890 -5.950 -3.293 1.00 97.25 181 LEU A CA 1
ATOM 1436 C C . LEU A 1 181 ? 2.707 -7.035 -3.985 1.00 97.25 181 LEU A C 1
ATOM 1438 O O . LEU A 1 181 ? 3.794 -6.777 -4.503 1.00 97.25 181 LEU A O 1
ATOM 1442 N N . TYR A 1 182 ? 2.177 -8.254 -3.991 1.00 96.75 182 TYR A N 1
ATOM 1443 C CA . TYR A 1 182 ? 2.829 -9.397 -4.615 1.00 96.75 182 TYR A CA 1
ATOM 1444 C C . TYR A 1 182 ? 2.477 -9.492 -6.090 1.00 96.75 182 TYR A C 1
ATOM 1446 O O . TYR A 1 182 ? 1.304 -9.572 -6.440 1.00 96.75 182 TYR A O 1
ATOM 1454 N N . ASN A 1 183 ? 3.475 -9.551 -6.963 1.00 97.50 183 ASN A N 1
ATOM 1455 C CA . ASN A 1 183 ? 3.247 -9.745 -8.386 1.00 97.50 183 ASN A CA 1
ATOM 1456 C C . ASN A 1 183 ? 3.271 -11.240 -8.741 1.00 97.50 183 ASN A C 1
ATOM 1458 O O . ASN A 1 183 ? 4.299 -11.900 -8.573 1.00 97.50 183 ASN A O 1
ATOM 1462 N N . THR A 1 184 ? 2.170 -11.780 -9.267 1.00 97.69 184 THR A N 1
ATOM 1463 C CA . THR A 1 184 ? 2.029 -13.212 -9.595 1.00 97.69 184 THR A CA 1
ATOM 1464 C C . THR A 1 184 ? 2.912 -13.655 -10.756 1.00 97.69 184 THR A C 1
ATOM 1466 O O . THR A 1 184 ? 3.364 -14.798 -10.775 1.00 97.69 184 THR A O 1
ATOM 1469 N N . LYS A 1 185 ? 3.216 -12.758 -11.703 1.00 96.31 185 LYS A N 1
ATOM 1470 C CA . LYS A 1 185 ? 4.091 -13.060 -12.846 1.00 96.31 185 LYS A CA 1
ATOM 1471 C C . LYS A 1 185 ? 5.555 -13.128 -12.425 1.00 96.31 185 LYS A C 1
ATOM 1473 O O . LYS A 1 185 ? 6.278 -14.021 -12.851 1.00 96.31 185 LYS A O 1
ATOM 1478 N N . VAL A 1 186 ? 5.985 -12.219 -11.551 1.00 95.00 186 VAL A N 1
ATOM 1479 C CA . VAL A 1 186 ? 7.366 -12.198 -11.039 1.00 95.00 186 VAL A CA 1
ATOM 1480 C C . VAL A 1 186 ? 7.560 -13.149 -9.865 1.00 95.00 186 VAL A C 1
ATOM 1482 O O . VAL A 1 186 ? 8.688 -13.538 -9.572 1.00 95.00 186 VAL A O 1
ATOM 1485 N N . LYS A 1 187 ? 6.480 -13.544 -9.192 1.00 95.69 187 LYS A N 1
ATOM 1486 C CA . LYS A 1 187 ? 6.495 -14.295 -7.937 1.00 95.69 187 LYS A CA 1
ATOM 1487 C C . LYS A 1 187 ? 7.285 -13.586 -6.823 1.00 95.69 187 LYS A C 1
ATOM 1489 O O . LYS A 1 187 ? 8.020 -14.233 -6.080 1.00 95.69 187 LYS A O 1
ATOM 1494 N N . ALA A 1 188 ? 7.161 -12.262 -6.717 1.00 93.81 188 ALA A N 1
ATOM 1495 C CA . ALA A 1 188 ? 7.847 -11.452 -5.705 1.00 93.81 188 ALA A CA 1
ATOM 1496 C C . ALA A 1 188 ? 7.028 -10.221 -5.296 1.00 93.81 188 ALA A C 1
ATOM 1498 O O . ALA A 1 188 ? 6.209 -9.728 -6.073 1.00 93.81 188 ALA A O 1
ATOM 1499 N N . ASP A 1 189 ? 7.279 -9.715 -4.090 1.00 94.12 189 ASP A N 1
ATOM 1500 C CA . ASP A 1 189 ? 6.675 -8.482 -3.584 1.00 94.12 189 ASP A CA 1
ATOM 1501 C C . ASP A 1 189 ? 7.381 -7.246 -4.155 1.00 94.12 189 ASP A C 1
ATOM 1503 O O . ASP A 1 189 ? 8.609 -7.214 -4.281 1.00 94.12 189 ASP A O 1
ATOM 1507 N N . MET A 1 190 ? 6.607 -6.222 -4.506 1.00 94.56 190 MET A N 1
ATOM 1508 C CA . MET A 1 190 ? 7.134 -4.910 -4.869 1.00 94.56 190 MET A CA 1
ATOM 1509 C C . MET A 1 190 ? 7.648 -4.201 -3.612 1.00 94.56 190 MET A C 1
ATOM 1511 O O . MET A 1 190 ? 6.913 -4.047 -2.640 1.00 94.56 190 MET A O 1
ATOM 1515 N N . THR A 1 191 ? 8.894 -3.736 -3.638 1.00 91.56 191 THR A N 1
ATOM 1516 C CA . THR A 1 191 ? 9.557 -3.057 -2.514 1.00 91.56 191 THR A CA 1
ATOM 1517 C C . THR A 1 191 ? 10.157 -1.735 -2.968 1.00 91.56 191 THR A C 1
ATOM 1519 O O . THR A 1 191 ? 10.536 -1.588 -4.135 1.00 91.56 191 THR A O 1
ATOM 1522 N N . TYR A 1 192 ? 10.297 -0.798 -2.033 1.00 89.19 192 TYR A N 1
ATOM 1523 C CA . TYR A 1 192 ? 11.190 0.340 -2.205 1.00 89.19 192 TYR A CA 1
ATOM 1524 C C . TYR A 1 192 ? 12.621 -0.179 -2.363 1.00 89.19 192 TYR A C 1
ATOM 1526 O O . TYR A 1 192 ? 13.067 -1.050 -1.610 1.00 89.19 192 TYR A O 1
ATOM 1534 N N . CYS A 1 193 ? 13.305 0.293 -3.395 1.00 86.69 193 CYS A N 1
ATOM 1535 C CA . CYS A 1 193 ? 14.610 -0.205 -3.807 1.00 86.69 193 CYS A CA 1
ATOM 1536 C C . CYS A 1 193 ? 15.343 0.934 -4.515 1.00 86.69 193 CYS A C 1
ATOM 1538 O O . CYS A 1 193 ? 15.146 1.103 -5.719 1.00 86.69 193 CYS A O 1
ATOM 1540 N N . PRO A 1 194 ? 16.141 1.722 -3.782 1.00 82.50 194 PRO A N 1
ATOM 1541 C CA . PRO A 1 194 ? 16.859 2.864 -4.333 1.00 82.50 194 PRO A CA 1
ATOM 1542 C C . PRO A 1 194 ? 17.689 2.504 -5.559 1.00 82.50 194 PRO A C 1
ATOM 1544 O O . PRO A 1 194 ? 18.308 1.436 -5.592 1.00 82.50 194 PRO A O 1
ATOM 1547 N N . ARG A 1 195 ? 17.712 3.372 -6.574 1.00 75.75 195 ARG A N 1
ATOM 1548 C CA . ARG A 1 195 ? 18.506 3.145 -7.794 1.00 75.75 195 ARG A CA 1
ATOM 1549 C C . ARG A 1 195 ? 19.086 4.439 -8.333 1.00 75.75 195 ARG A C 1
ATOM 1551 O O . ARG A 1 195 ? 18.547 5.512 -8.110 1.00 75.75 195 ARG A O 1
ATOM 1558 N N . THR A 1 196 ? 20.156 4.325 -9.114 1.00 72.50 196 THR A N 1
ATOM 1559 C CA . THR A 1 196 ? 20.727 5.457 -9.866 1.00 72.50 196 THR A CA 1
ATOM 1560 C C . THR A 1 196 ? 19.815 5.910 -11.006 1.00 72.50 196 THR A C 1
ATOM 1562 O O . THR A 1 196 ? 19.725 7.097 -11.286 1.00 72.50 196 THR A O 1
ATOM 1565 N N . PHE A 1 197 ? 19.116 4.970 -11.650 1.00 74.25 197 PHE A N 1
ATOM 1566 C CA . PHE A 1 197 ? 18.253 5.245 -12.796 1.00 74.25 197 PHE A CA 1
ATOM 1567 C C . PHE A 1 197 ? 16.888 4.579 -12.620 1.00 74.25 197 PHE A C 1
ATOM 1569 O O . PHE A 1 197 ? 16.798 3.426 -12.187 1.00 74.25 197 PHE A O 1
ATOM 1576 N N . GLY A 1 198 ? 15.829 5.285 -13.020 1.00 79.88 198 GLY A N 1
ATOM 1577 C CA . GLY A 1 198 ? 14.454 4.794 -12.952 1.00 79.88 198 GLY A CA 1
ATOM 1578 C C . GLY A 1 198 ? 13.683 5.336 -11.749 1.00 79.88 198 GLY A C 1
ATOM 1579 O O . GLY A 1 198 ? 13.909 6.458 -11.313 1.00 79.88 198 GLY A O 1
ATOM 1580 N N . ILE A 1 199 ? 12.693 4.577 -11.291 1.00 85.69 199 ILE A N 1
ATOM 1581 C CA . ILE A 1 199 ? 12.020 4.801 -10.007 1.00 85.69 199 ILE A CA 1
ATOM 1582 C C . ILE A 1 199 ? 12.656 3.875 -8.962 1.00 85.69 199 ILE A C 1
ATOM 1584 O O . ILE A 1 199 ? 13.106 2.779 -9.313 1.00 85.69 199 ILE A O 1
ATOM 1588 N N . ASP A 1 200 ? 12.654 4.282 -7.693 1.00 88.81 200 ASP A N 1
ATOM 1589 C CA . ASP A 1 200 ? 13.197 3.524 -6.555 1.00 88.81 200 ASP A CA 1
ATOM 1590 C C . ASP A 1 200 ? 12.335 2.317 -6.170 1.00 88.81 200 ASP A C 1
ATOM 1592 O O . ASP A 1 200 ? 11.831 2.193 -5.052 1.00 88.81 200 ASP A O 1
ATOM 1596 N N . LEU A 1 201 ? 12.146 1.410 -7.123 1.00 90.88 201 LEU A N 1
ATOM 1597 C CA . LEU A 1 201 ? 11.364 0.197 -6.975 1.00 90.88 201 LEU A CA 1
ATOM 1598 C C . LEU A 1 201 ? 12.138 -1.035 -7.420 1.00 90.88 201 LEU A C 1
ATOM 1600 O O . LEU A 1 201 ? 12.993 -1.021 -8.314 1.00 90.88 201 LEU A O 1
ATOM 1604 N N . GLY A 1 202 ? 11.797 -2.144 -6.780 1.00 91.12 202 GLY A N 1
ATOM 1605 C CA . GLY A 1 202 ? 12.369 -3.440 -7.074 1.00 91.12 202 GLY A CA 1
ATOM 1606 C C . GLY A 1 202 ? 11.478 -4.577 -6.610 1.00 91.12 202 GLY A C 1
ATOM 1607 O O . GLY A 1 202 ? 10.417 -4.390 -6.019 1.00 91.12 202 GLY A O 1
ATOM 1608 N N . TRP A 1 203 ? 11.954 -5.776 -6.897 1.00 92.19 203 TRP A N 1
ATOM 1609 C CA . TRP A 1 203 ? 11.355 -7.035 -6.488 1.00 92.19 203 TRP A CA 1
ATOM 1610 C C . TRP A 1 203 ? 12.095 -7.569 -5.266 1.00 92.19 203 TRP A C 1
ATOM 1612 O O . TRP A 1 203 ? 13.311 -7.782 -5.329 1.00 92.19 203 TRP A O 1
ATOM 1622 N N . PHE A 1 204 ? 11.377 -7.796 -4.169 1.00 88.38 204 PHE A N 1
ATOM 1623 C CA . PHE A 1 204 ? 11.945 -8.323 -2.932 1.00 88.38 204 PHE A CA 1
ATOM 1624 C C . PHE A 1 204 ? 12.679 -9.649 -3.190 1.00 88.38 204 PHE A C 1
ATOM 1626 O O . PHE A 1 204 ? 12.143 -10.549 -3.839 1.00 88.38 204 PHE A O 1
ATOM 1633 N N . GLY A 1 205 ? 13.928 -9.746 -2.727 1.00 85.06 205 GLY A N 1
ATOM 1634 C CA . GLY A 1 205 ? 14.796 -10.914 -2.930 1.00 85.06 205 GLY A CA 1
ATOM 1635 C C . GLY A 1 205 ? 15.306 -11.128 -4.363 1.00 85.06 205 GLY A C 1
ATOM 1636 O O . GLY A 1 205 ? 16.057 -12.067 -4.591 1.00 85.06 205 GLY A O 1
ATOM 1637 N N . LYS A 1 206 ? 14.924 -10.285 -5.335 1.00 87.88 206 LYS A N 1
ATOM 1638 C CA . LYS A 1 206 ? 15.345 -10.421 -6.746 1.00 87.88 206 LYS A CA 1
ATOM 1639 C C . LYS A 1 206 ? 16.080 -9.199 -7.290 1.00 87.88 206 LYS A C 1
ATOM 1641 O O . LYS A 1 206 ? 16.916 -9.318 -8.178 1.00 87.88 206 LYS A O 1
ATOM 1646 N N . SER A 1 207 ? 15.757 -8.004 -6.804 1.00 86.50 207 SER A N 1
ATOM 1647 C CA . SER A 1 207 ? 16.450 -6.774 -7.195 1.00 86.50 207 SER A CA 1
ATOM 1648 C C . SER A 1 207 ? 17.685 -6.529 -6.331 1.00 86.50 207 SER A C 1
ATOM 1650 O O . SER A 1 207 ? 17.636 -6.675 -5.113 1.00 86.50 207 SER A O 1
ATOM 1652 N N . LYS A 1 208 ? 18.782 -6.085 -6.956 1.00 83.00 208 LYS A N 1
ATOM 1653 C CA . LYS A 1 208 ? 20.031 -5.691 -6.280 1.00 83.00 208 LYS A CA 1
ATOM 1654 C C . LYS A 1 208 ? 19.907 -4.316 -5.591 1.00 83.00 208 LYS A C 1
ATOM 1656 O O . LYS A 1 208 ? 20.590 -3.366 -5.969 1.00 83.00 208 LYS A O 1
ATOM 1661 N N . CYS A 1 209 ? 19.031 -4.210 -4.589 1.00 73.44 209 CYS A N 1
ATOM 1662 C CA . CYS A 1 209 ? 18.719 -2.956 -3.876 1.00 73.44 209 CYS A CA 1
ATOM 1663 C C . CYS A 1 209 ? 19.865 -2.412 -3.010 1.00 73.44 209 CYS A C 1
ATOM 1665 O O . CYS A 1 209 ? 19.845 -1.249 -2.629 1.00 73.44 209 CYS A O 1
ATOM 1667 N N . ASN A 1 210 ? 20.876 -3.243 -2.737 1.00 66.00 210 ASN A N 1
ATOM 1668 C CA . ASN A 1 210 ? 22.054 -2.892 -1.941 1.00 66.00 210 ASN A CA 1
ATOM 1669 C C . ASN A 1 210 ? 23.330 -2.754 -2.785 1.00 66.00 210 ASN A C 1
ATOM 1671 O O . ASN A 1 210 ? 24.425 -2.740 -2.227 1.00 66.00 210 ASN A O 1
ATOM 1675 N N . SER A 1 211 ? 23.211 -2.698 -4.115 1.00 62.47 211 SER A N 1
ATOM 1676 C CA . SER A 1 211 ? 24.372 -2.449 -4.976 1.00 62.47 211 SER A CA 1
ATOM 1677 C C . SER A 1 211 ? 25.029 -1.110 -4.621 1.00 62.47 211 SER A C 1
ATOM 1679 O O . SER A 1 211 ? 24.354 -0.188 -4.162 1.00 62.47 211 SER A O 1
ATOM 1681 N N . TRP A 1 212 ? 26.345 -0.991 -4.821 1.00 60.91 212 TRP A N 1
ATOM 1682 C CA . TRP A 1 212 ? 27.067 0.265 -4.583 1.00 60.91 212 TRP A CA 1
ATOM 1683 C C . TRP A 1 212 ? 26.363 1.438 -5.273 1.00 60.91 212 TRP A C 1
ATOM 1685 O O . TRP A 1 212 ? 26.055 2.434 -4.626 1.00 60.91 212 TRP A O 1
ATOM 1695 N N . SER A 1 213 ? 26.012 1.307 -6.551 1.00 54.94 213 SER A N 1
ATOM 1696 C CA . SER A 1 213 ? 25.325 2.363 -7.305 1.00 54.94 213 SER A CA 1
ATOM 1697 C C . SER A 1 213 ? 23.978 2.780 -6.685 1.00 54.94 213 SER A C 1
ATOM 1699 O O . SER A 1 213 ? 23.669 3.971 -6.619 1.00 54.94 213 SER A O 1
ATOM 1701 N N . ALA A 1 214 ? 23.215 1.834 -6.121 1.00 59.81 214 ALA A N 1
ATOM 1702 C CA . ALA A 1 214 ? 22.015 2.118 -5.328 1.00 59.81 214 ALA A CA 1
ATOM 1703 C C . ALA A 1 214 ? 22.326 2.842 -4.001 1.00 59.81 214 ALA A C 1
ATOM 1705 O O . ALA A 1 214 ? 21.570 3.716 -3.572 1.00 59.81 214 ALA A O 1
ATOM 1706 N N . ARG A 1 215 ? 23.453 2.519 -3.353 1.00 59.06 215 ARG A N 1
ATOM 1707 C CA . ARG A 1 215 ? 23.931 3.214 -2.144 1.00 59.06 215 ARG A CA 1
ATOM 1708 C C . ARG A 1 215 ? 24.360 4.653 -2.434 1.00 59.06 215 ARG A C 1
ATOM 1710 O O . ARG A 1 215 ? 24.095 5.513 -1.602 1.00 59.06 215 ARG A O 1
ATOM 1717 N N . LEU A 1 216 ? 24.966 4.917 -3.594 1.00 52.28 216 LEU A N 1
ATOM 1718 C CA . LEU A 1 216 ? 25.364 6.265 -4.016 1.00 52.28 216 LEU A CA 1
ATOM 1719 C C . LEU A 1 216 ? 24.132 7.149 -4.284 1.00 52.28 216 LEU A C 1
ATOM 1721 O O . LEU A 1 216 ? 24.057 8.267 -3.783 1.00 52.28 216 LEU A O 1
ATOM 1725 N N . SER A 1 217 ? 23.123 6.607 -4.978 1.00 49.84 217 SER A N 1
ATOM 1726 C CA . SER A 1 217 ? 21.858 7.308 -5.261 1.00 49.84 217 SER A CA 1
ATOM 1727 C C . SER A 1 217 ? 21.111 7.737 -3.991 1.00 49.84 217 SER A C 1
ATOM 1729 O O . SER A 1 217 ? 20.634 8.865 -3.901 1.00 49.84 217 SER A O 1
ATOM 1731 N N . ASN A 1 218 ? 21.089 6.889 -2.955 1.00 49.22 218 ASN A N 1
ATOM 1732 C CA . ASN A 1 218 ? 20.493 7.241 -1.659 1.00 49.22 218 ASN A CA 1
ATOM 1733 C C . ASN A 1 218 ? 21.143 8.457 -0.988 1.00 49.22 218 ASN A C 1
ATOM 1735 O O . ASN A 1 218 ? 20.466 9.174 -0.255 1.00 49.22 218 ASN A O 1
ATOM 1739 N N . THR A 1 219 ? 22.443 8.664 -1.199 1.00 46.91 219 THR A N 1
ATOM 1740 C CA . THR A 1 219 ? 23.185 9.779 -0.598 1.00 46.91 219 THR A CA 1
ATOM 1741 C C . THR A 1 219 ? 22.893 11.093 -1.324 1.00 46.91 219 THR A C 1
ATOM 1743 O O . THR A 1 219 ? 22.824 12.128 -0.676 1.00 46.91 219 THR A O 1
ATOM 1746 N N . VAL A 1 220 ? 22.664 11.044 -2.641 1.00 41.44 220 VAL A N 1
ATOM 1747 C CA . VAL A 1 220 ? 22.427 12.237 -3.474 1.00 41.44 220 VAL A CA 1
ATOM 1748 C C . VAL A 1 220 ? 20.936 12.612 -3.552 1.00 41.44 220 VAL A C 1
ATOM 1750 O O . VAL A 1 220 ? 20.611 13.792 -3.593 1.00 41.44 220 VAL A O 1
ATOM 1753 N N . TRP A 1 221 ? 20.014 11.639 -3.509 1.00 38.09 221 TRP A N 1
ATOM 1754 C CA . TRP A 1 221 ? 18.580 11.867 -3.784 1.00 38.09 221 TRP A CA 1
ATOM 1755 C C . TRP A 1 221 ? 17.612 11.360 -2.695 1.00 38.09 221 TRP A C 1
ATOM 1757 O O . TRP A 1 221 ? 16.402 11.564 -2.803 1.00 38.09 221 TRP A O 1
ATOM 1767 N N . GLY A 1 222 ? 18.103 10.689 -1.644 1.00 41.44 222 GLY A N 1
ATOM 1768 C CA . GLY A 1 222 ? 17.284 9.839 -0.761 1.00 41.44 222 GLY A CA 1
ATOM 1769 C C . GLY A 1 222 ? 17.238 10.212 0.726 1.00 41.44 222 GLY A C 1
ATOM 1770 O O . GLY A 1 222 ? 16.991 9.335 1.555 1.00 41.44 222 GLY A O 1
ATOM 1771 N N . VAL A 1 223 ? 17.484 11.469 1.105 1.00 40.56 223 VAL A N 1
ATOM 1772 C CA . VAL A 1 223 ? 17.855 11.797 2.498 1.00 40.56 223 VAL A CA 1
ATOM 1773 C C . VAL A 1 223 ? 16.704 11.767 3.530 1.00 40.56 223 VAL A C 1
ATOM 1775 O O . VAL A 1 223 ? 16.990 11.667 4.716 1.00 40.56 223 VAL A O 1
ATOM 1778 N N . ASN A 1 224 ? 15.414 11.714 3.164 1.00 42.88 224 ASN A N 1
ATOM 1779 C CA . ASN A 1 224 ? 14.326 11.942 4.149 1.00 42.88 224 ASN A CA 1
ATOM 1780 C C . ASN A 1 224 ? 13.264 10.830 4.308 1.00 42.88 224 ASN A C 1
ATOM 1782 O O . ASN A 1 224 ? 12.190 11.076 4.854 1.00 42.88 224 ASN A O 1
ATOM 1786 N N . GLY A 1 225 ? 13.530 9.598 3.867 1.00 44.97 225 GLY A N 1
ATOM 1787 C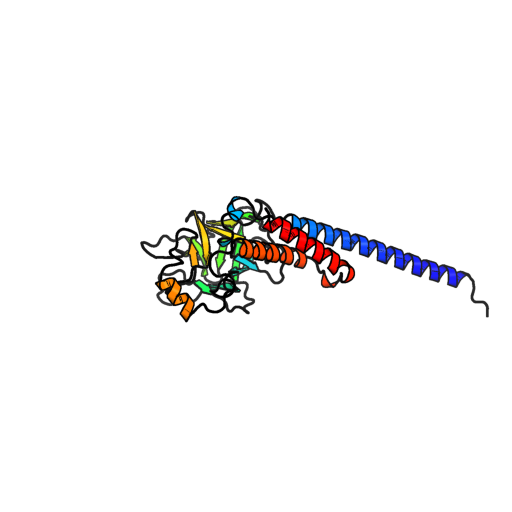 CA . GLY A 1 225 ? 12.602 8.477 4.088 1.00 44.97 225 GLY A CA 1
ATOM 1788 C C . GLY A 1 225 ? 12.623 7.941 5.527 1.00 44.97 225 GLY A C 1
ATOM 1789 O O . GLY A 1 225 ? 13.670 7.928 6.174 1.00 44.97 225 GLY A O 1
ATOM 1790 N N . LEU A 1 226 ? 11.497 7.404 6.013 1.00 45.69 226 LEU A N 1
ATOM 1791 C CA . LEU A 1 226 ? 11.382 6.725 7.317 1.00 45.69 226 LEU A CA 1
ATOM 1792 C C . LEU A 1 226 ? 12.387 5.554 7.459 1.00 45.69 226 LEU A C 1
ATOM 1794 O O . LEU A 1 226 ? 12.785 5.206 8.568 1.00 45.69 226 LEU A O 1
ATOM 1798 N N . PHE A 1 227 ? 12.849 4.998 6.329 1.00 48.78 227 PHE A N 1
ATOM 1799 C CA . PHE A 1 227 ? 13.871 3.942 6.237 1.00 48.78 227 PHE A CA 1
ATOM 1800 C C . PHE A 1 227 ? 15.231 4.426 5.713 1.00 48.78 227 PHE A C 1
ATOM 1802 O O . PHE A 1 227 ? 16.103 3.618 5.396 1.00 48.78 227 PHE A O 1
ATOM 1809 N N . GLY A 1 228 ? 15.439 5.743 5.636 1.00 43.38 228 GLY A N 1
ATOM 1810 C CA . GLY A 1 228 ? 16.756 6.326 5.407 1.00 43.38 228 GLY A CA 1
ATOM 1811 C C . GLY A 1 228 ? 17.707 6.007 6.565 1.00 43.38 228 GLY A C 1
ATOM 1812 O O . GLY A 1 228 ? 17.268 5.747 7.690 1.00 43.38 228 GLY A O 1
ATOM 1813 N N . LYS A 1 229 ? 19.018 6.046 6.285 1.00 42.88 229 LYS A N 1
ATOM 1814 C CA . LYS A 1 229 ? 20.141 5.638 7.161 1.00 42.88 229 LYS A CA 1
ATOM 1815 C C . LYS A 1 229 ? 20.047 6.061 8.643 1.00 42.88 229 LYS A C 1
ATOM 1817 O O . LYS A 1 229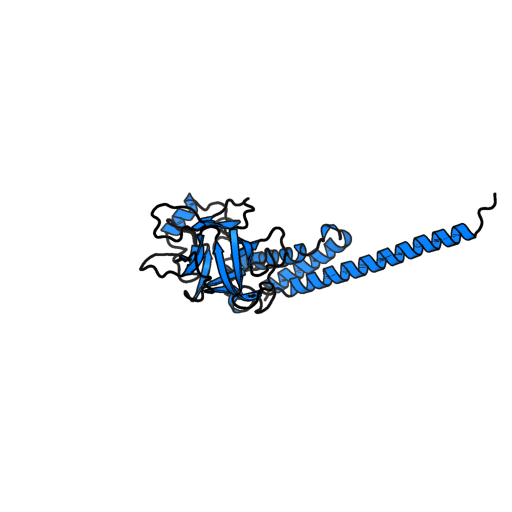 ? 20.703 5.428 9.460 1.00 42.88 229 LYS A O 1
ATOM 1822 N N . LYS A 1 230 ? 19.257 7.083 9.004 1.00 44.09 230 LYS A N 1
ATOM 1823 C CA . LYS A 1 230 ? 19.133 7.605 10.377 1.00 44.09 230 LYS A CA 1
ATOM 1824 C C . LYS A 1 230 ? 17.902 7.141 11.182 1.00 44.09 230 LYS A C 1
ATOM 1826 O O . LYS A 1 230 ? 17.896 7.371 12.385 1.00 44.09 230 LYS A O 1
ATOM 1831 N N . ARG A 1 231 ? 16.872 6.500 10.599 1.00 44.00 231 ARG A N 1
ATOM 1832 C CA . ARG A 1 231 ? 15.652 6.112 11.365 1.00 44.00 231 ARG A CA 1
ATOM 1833 C C . ARG A 1 231 ? 15.312 4.622 11.365 1.00 44.00 231 ARG A C 1
ATOM 1835 O O . ARG A 1 231 ? 14.946 4.095 12.413 1.00 44.00 231 ARG A O 1
ATOM 1842 N N . LEU A 1 232 ? 15.509 3.918 10.252 1.00 49.00 232 LEU A N 1
ATOM 1843 C CA . LEU A 1 232 ? 15.387 2.453 10.177 1.00 49.00 232 LEU A CA 1
ATOM 1844 C C . LEU A 1 232 ? 16.488 1.897 9.268 1.00 49.00 232 LEU A C 1
ATOM 1846 O O . LEU A 1 232 ? 16.212 1.171 8.312 1.00 49.00 232 LEU A O 1
ATOM 1850 N N . GLY A 1 233 ? 17.743 2.275 9.557 1.00 38.75 233 GLY A N 1
ATOM 1851 C CA . GLY A 1 233 ? 18.916 1.615 8.983 1.00 38.75 233 GLY A CA 1
ATOM 1852 C C . GLY A 1 233 ? 18.774 0.096 9.097 1.00 38.75 233 GLY A C 1
ATOM 1853 O O . GLY A 1 233 ? 18.015 -0.398 9.937 1.00 38.75 233 GLY A O 1
ATOM 1854 N N . ALA A 1 234 ? 19.435 -0.634 8.202 1.00 44.84 234 ALA A N 1
ATOM 1855 C CA . ALA A 1 234 ? 19.336 -2.084 8.121 1.00 44.84 234 ALA A CA 1
ATOM 1856 C C . ALA A 1 234 ? 19.252 -2.739 9.521 1.00 44.84 234 ALA A C 1
ATOM 1858 O O . ALA A 1 234 ? 19.998 -2.387 10.430 1.00 44.84 234 ALA A O 1
ATOM 1859 N N . VAL A 1 235 ? 18.378 -3.741 9.654 1.00 52.97 235 VAL A N 1
ATOM 1860 C CA . VAL A 1 235 ? 18.444 -4.775 10.704 1.00 52.97 235 VAL A CA 1
ATOM 1861 C C . VAL A 1 235 ? 17.728 -4.539 12.051 1.00 52.97 235 VAL A C 1
ATOM 1863 O O . VAL A 1 235 ? 18.046 -5.217 13.019 1.00 52.97 235 VAL A O 1
ATOM 1866 N N . ASN A 1 236 ? 16.661 -3.734 12.157 1.00 70.94 236 ASN A N 1
ATOM 1867 C CA . ASN A 1 236 ? 15.718 -3.952 13.275 1.00 70.94 236 ASN A CA 1
ATOM 1868 C C . ASN A 1 236 ? 14.321 -4.353 12.797 1.00 70.94 236 ASN A C 1
ATOM 1870 O O . ASN A 1 236 ? 13.377 -3.561 12.754 1.00 70.94 236 ASN A O 1
ATOM 1874 N N . ARG A 1 237 ? 14.208 -5.642 12.449 1.00 74.44 237 ARG A N 1
ATOM 1875 C CA . ARG A 1 237 ? 12.954 -6.322 12.096 1.00 74.44 237 ARG A CA 1
ATOM 1876 C C . ARG A 1 237 ? 11.854 -6.050 13.128 1.00 74.44 237 ARG A C 1
ATOM 1878 O O . ARG A 1 237 ? 10.707 -5.866 12.728 1.00 74.44 237 ARG A O 1
ATOM 1885 N N . ALA A 1 238 ? 12.198 -5.963 14.416 1.00 80.56 238 ALA A N 1
ATOM 1886 C CA . ALA A 1 238 ? 11.248 -5.656 15.481 1.00 80.56 238 ALA A CA 1
ATOM 1887 C C . ALA A 1 238 ? 10.733 -4.208 15.408 1.00 80.56 238 ALA A C 1
ATOM 1889 O O . ALA A 1 238 ? 9.526 -4.007 15.504 1.00 80.56 238 ALA A O 1
ATOM 1890 N N . LYS A 1 239 ? 11.593 -3.210 15.141 1.00 81.88 239 LYS A N 1
ATOM 1891 C CA . LYS A 1 239 ? 11.157 -1.811 14.930 1.00 81.88 239 LYS A CA 1
ATOM 1892 C C . LYS A 1 239 ? 10.206 -1.680 13.740 1.00 81.88 239 LYS A C 1
ATOM 1894 O O . LYS A 1 239 ? 9.185 -1.013 13.847 1.00 81.88 239 LYS A O 1
ATOM 1899 N N . ILE A 1 240 ? 10.508 -2.349 12.627 1.00 79.62 240 ILE A N 1
ATOM 1900 C CA . ILE A 1 240 ? 9.650 -2.325 11.431 1.00 79.62 240 ILE A CA 1
ATOM 1901 C C . ILE A 1 240 ? 8.313 -3.000 11.720 1.00 79.62 240 ILE A C 1
ATOM 1903 O O . ILE A 1 240 ? 7.263 -2.452 11.399 1.00 79.62 240 ILE A O 1
ATOM 1907 N N . LYS A 1 241 ? 8.346 -4.173 12.358 1.00 82.44 241 LYS A N 1
ATOM 1908 C CA . LYS A 1 241 ? 7.140 -4.894 12.766 1.00 82.44 241 LYS A CA 1
ATOM 1909 C C . LYS A 1 241 ? 6.274 -4.033 13.684 1.00 82.44 241 LYS A C 1
ATOM 1911 O O . LYS A 1 241 ? 5.080 -3.909 13.439 1.00 82.44 241 LYS A O 1
ATOM 1916 N N . ARG A 1 242 ? 6.886 -3.381 14.674 1.00 85.44 242 ARG A N 1
ATOM 1917 C CA . ARG A 1 242 ? 6.218 -2.446 15.580 1.00 85.44 242 ARG A CA 1
ATOM 1918 C C . ARG A 1 242 ? 5.574 -1.288 14.833 1.00 85.44 242 ARG A C 1
ATOM 1920 O O . ARG A 1 242 ? 4.384 -1.080 15.011 1.00 85.44 242 ARG A O 1
ATOM 1927 N N . TYR A 1 243 ? 6.306 -0.624 13.942 1.00 85.12 243 TYR A N 1
ATOM 1928 C CA . TYR A 1 243 ? 5.761 0.468 13.137 1.00 85.12 243 TYR A CA 1
ATOM 1929 C C . TYR A 1 243 ? 4.568 0.021 12.274 1.00 85.12 243 TYR A C 1
ATOM 1931 O O . TYR A 1 243 ? 3.550 0.708 12.213 1.00 85.12 243 TYR A O 1
ATOM 1939 N N . ILE A 1 244 ? 4.661 -1.150 11.630 1.00 84.88 244 ILE A N 1
ATOM 1940 C CA . ILE A 1 244 ? 3.560 -1.740 10.852 1.00 84.88 244 ILE A CA 1
ATOM 1941 C C . ILE A 1 244 ? 2.341 -1.972 11.750 1.00 84.88 244 ILE A C 1
ATOM 1943 O O . ILE A 1 244 ? 1.232 -1.600 11.374 1.00 84.88 244 ILE A O 1
ATOM 1947 N N . CYS A 1 245 ? 2.541 -2.563 12.930 1.00 85.19 245 CYS A N 1
ATOM 1948 C CA . CYS A 1 245 ? 1.473 -2.817 13.892 1.00 85.19 245 CYS A CA 1
ATOM 1949 C C . CYS A 1 245 ? 0.833 -1.514 14.390 1.00 85.19 245 CYS A C 1
ATOM 1951 O O . CYS A 1 245 ? -0.384 -1.382 14.312 1.00 85.19 245 CYS A O 1
ATOM 1953 N N . GLU A 1 246 ? 1.632 -0.541 14.835 1.00 86.25 246 GLU A N 1
ATOM 1954 C CA . GLU A 1 246 ? 1.168 0.781 15.286 1.00 86.25 246 GLU A CA 1
ATOM 1955 C C . GLU A 1 246 ? 0.360 1.482 14.191 1.00 86.25 246 GLU A C 1
ATOM 1957 O O . GLU A 1 246 ? -0.747 1.949 14.436 1.00 86.25 246 GLU A O 1
ATOM 1962 N N . THR A 1 247 ? 0.855 1.466 12.953 1.00 84.06 247 THR A N 1
ATOM 1963 C CA . THR A 1 247 ? 0.170 2.104 11.826 1.00 84.06 247 THR A CA 1
ATOM 1964 C C . THR A 1 247 ? -1.139 1.401 11.469 1.00 84.06 247 THR A C 1
ATOM 1966 O O . THR A 1 247 ? -2.143 2.060 11.199 1.00 84.06 247 THR A O 1
ATOM 1969 N N . ALA A 1 248 ? -1.151 0.064 11.461 1.00 84.00 248 ALA A N 1
ATOM 1970 C CA . ALA A 1 248 ? -2.355 -0.712 11.183 1.00 84.00 248 ALA A CA 1
ATOM 1971 C C . ALA A 1 248 ? -3.432 -0.492 12.252 1.00 84.00 248 ALA A C 1
ATOM 1973 O O . ALA A 1 248 ? -4.599 -0.321 11.913 1.00 84.00 248 ALA A O 1
ATOM 1974 N N . ILE A 1 249 ? -3.034 -0.479 13.525 1.00 82.25 249 ILE A N 1
ATOM 1975 C CA . ILE A 1 249 ? -3.937 -0.321 14.667 1.00 82.25 249 ILE A CA 1
ATOM 1976 C C . ILE A 1 249 ? -4.472 1.111 14.739 1.00 82.25 249 ILE A C 1
ATOM 1978 O O . ILE A 1 249 ? -5.689 1.277 14.788 1.00 82.25 249 ILE A O 1
ATOM 1982 N N . GLY A 1 250 ? -3.606 2.124 14.624 1.00 80.88 250 GLY A N 1
ATOM 1983 C CA . GLY A 1 250 ? -4.023 3.531 14.610 1.00 80.88 250 GLY A CA 1
ATOM 1984 C C . GLY A 1 250 ? -4.978 3.843 13.455 1.00 80.88 250 GLY A C 1
ATOM 1985 O O . GLY A 1 250 ? -6.004 4.484 13.641 1.00 80.88 250 GLY A O 1
ATOM 1986 N N . THR A 1 251 ? -4.738 3.258 12.277 1.00 80.31 251 THR A N 1
ATOM 1987 C CA . THR A 1 251 ? -5.663 3.374 11.137 1.00 80.31 251 THR A CA 1
ATOM 1988 C C . THR A 1 251 ? -7.067 2.847 11.456 1.00 80.31 251 THR A C 1
ATOM 1990 O O . THR A 1 251 ? -8.064 3.396 10.985 1.00 80.31 251 THR A O 1
ATOM 1993 N N . VAL A 1 252 ? -7.168 1.744 12.202 1.00 71.75 252 VAL A N 1
ATOM 1994 C CA . VAL A 1 252 ? -8.470 1.184 12.586 1.00 71.75 252 VAL A CA 1
ATOM 1995 C C . VAL A 1 252 ? -9.135 2.066 13.641 1.00 71.75 252 VAL A C 1
ATOM 1997 O O . VAL A 1 252 ? -10.346 2.263 13.571 1.00 71.75 252 VAL A O 1
ATOM 2000 N N . ALA A 1 253 ? -8.373 2.665 14.554 1.00 67.62 253 ALA A N 1
ATOM 2001 C CA . ALA A 1 253 ? -8.897 3.646 15.501 1.00 67.62 253 ALA A CA 1
ATOM 2002 C C . ALA A 1 253 ? -9.395 4.935 14.815 1.00 67.62 253 ALA A C 1
ATOM 2004 O O . ALA A 1 253 ? -10.406 5.498 15.226 1.00 67.62 253 ALA A O 1
ATOM 2005 N N . ASP A 1 254 ? -8.803 5.349 13.693 1.00 70.94 254 ASP A N 1
ATOM 2006 C CA . ASP A 1 254 ? -9.282 6.506 12.917 1.00 70.94 254 ASP A CA 1
ATOM 2007 C C . ASP A 1 254 ? -10.614 6.254 12.180 1.00 70.94 254 ASP A C 1
ATOM 2009 O O . ASP A 1 254 ? -11.279 7.197 11.731 1.00 70.94 254 ASP A O 1
ATOM 2013 N N . THR A 1 255 ? -11.038 4.986 12.049 1.00 62.16 255 THR A N 1
ATOM 2014 C CA . THR A 1 255 ? -12.364 4.633 11.497 1.00 62.16 255 THR A CA 1
ATOM 2015 C C . THR A 1 255 ? -13.500 5.144 12.381 1.00 62.16 255 THR A C 1
ATOM 2017 O O . THR A 1 255 ? -14.613 5.383 11.900 1.00 62.16 255 THR A O 1
ATOM 2020 N N . THR A 1 256 ? -13.232 5.285 13.678 1.00 59.41 256 THR A N 1
ATOM 2021 C CA . THR A 1 256 ? -14.152 5.872 14.636 1.00 59.41 256 THR A CA 1
ATOM 2022 C C . THR A 1 256 ? -14.025 7.382 14.580 1.00 59.41 256 THR A C 1
ATOM 2024 O O . THR A 1 256 ? -12.929 7.934 14.541 1.00 59.41 256 THR A O 1
ATOM 2027 N N . ASP A 1 257 ? -15.151 8.081 14.619 1.00 62.88 257 ASP A N 1
ATOM 2028 C CA . ASP A 1 257 ? -15.161 9.517 14.874 1.00 62.88 257 ASP A CA 1
ATOM 2029 C C . ASP A 1 257 ? -14.868 9.770 16.367 1.00 62.88 257 ASP A C 1
ATOM 2031 O O . ASP A 1 257 ? -15.671 10.342 17.089 1.00 62.88 257 ASP A O 1
ATOM 2035 N N . VAL A 1 258 ? -13.734 9.254 16.873 1.00 54.84 258 VAL A N 1
ATOM 2036 C CA . VAL A 1 258 ? -13.356 9.262 18.305 1.00 54.84 258 VAL A CA 1
ATOM 2037 C C . VAL A 1 258 ? -13.211 10.684 18.837 1.00 54.84 258 VAL A C 1
ATOM 2039 O O . VAL A 1 258 ? -13.190 10.885 20.046 1.00 54.84 258 VAL A O 1
ATOM 2042 N N . ALA A 1 259 ? -13.153 11.687 17.957 1.00 55.91 259 ALA A N 1
ATOM 2043 C CA . ALA A 1 259 ? -13.225 13.087 18.346 1.00 55.91 259 ALA A CA 1
ATOM 2044 C C . ALA A 1 259 ? -14.459 13.385 19.224 1.00 55.91 259 ALA A C 1
ATOM 2046 O O . ALA A 1 259 ? -14.387 14.264 20.077 1.00 55.91 259 ALA A O 1
ATOM 2047 N N . SER A 1 260 ? -15.551 12.619 19.092 1.00 57.62 260 SER A N 1
ATOM 2048 C CA . SER A 1 260 ? -16.727 12.746 19.960 1.00 57.62 260 SER A CA 1
ATOM 2049 C C . SER A 1 260 ? -16.620 11.999 21.301 1.00 57.62 260 SER A C 1
ATOM 2051 O O . SER A 1 260 ? -17.497 12.150 22.144 1.00 57.62 260 SER A O 1
ATOM 2053 N N . LEU A 1 261 ? -15.563 11.209 21.534 1.00 64.75 261 LEU A N 1
ATOM 2054 C CA . LEU A 1 261 ? -15.421 10.285 22.669 1.00 64.75 261 LEU A CA 1
ATOM 2055 C C . LEU A 1 261 ? -14.216 10.614 23.556 1.00 64.75 261 LEU A C 1
ATOM 2057 O O . LEU A 1 261 ? -13.409 9.740 23.887 1.00 64.75 261 LEU A O 1
ATOM 2061 N N . ASN A 1 262 ? -14.098 11.870 23.992 1.00 68.56 262 ASN A N 1
ATOM 2062 C CA . ASN A 1 262 ? -13.026 12.296 24.903 1.00 68.56 262 ASN A CA 1
ATOM 2063 C C . ASN A 1 262 ? -12.919 11.412 26.164 1.00 68.56 262 ASN A C 1
ATOM 2065 O O . ASN A 1 262 ? -11.811 11.145 26.628 1.00 68.56 262 ASN A O 1
ATOM 2069 N N . LEU A 1 263 ? -14.045 10.885 26.659 1.00 62.41 263 LEU A N 1
ATOM 2070 C CA . LEU A 1 263 ? -14.102 9.991 27.822 1.00 62.41 263 LEU A CA 1
ATOM 2071 C C . LEU A 1 263 ? -13.503 8.592 27.562 1.00 62.41 263 LEU A C 1
ATOM 2073 O O . LEU A 1 263 ? -12.995 7.966 28.488 1.00 62.41 263 LEU A O 1
ATOM 2077 N N . ALA A 1 264 ? -13.492 8.107 26.316 1.00 68.81 264 ALA A N 1
ATOM 2078 C CA . ALA A 1 264 ? -12.994 6.768 25.978 1.00 68.81 264 ALA A CA 1
ATOM 2079 C C . ALA A 1 264 ? -11.498 6.739 25.606 1.00 68.81 264 ALA A C 1
ATOM 2081 O O . ALA A 1 264 ? -10.904 5.664 25.482 1.00 68.81 264 ALA A O 1
ATOM 2082 N N . LYS A 1 265 ? -10.858 7.904 25.438 1.00 77.62 265 LYS A N 1
ATOM 2083 C CA . LYS A 1 265 ? -9.474 8.017 24.947 1.00 77.62 265 LYS A CA 1
ATOM 2084 C C . LYS A 1 265 ? -8.446 7.213 25.768 1.00 77.62 265 LYS A C 1
ATOM 2086 O O . LYS A 1 265 ? -7.625 6.531 25.150 1.00 77.62 265 LYS A O 1
ATOM 2091 N N . PRO A 1 266 ? -8.465 7.205 27.119 1.00 80.44 266 PRO A N 1
ATOM 2092 C CA . PRO A 1 266 ? -7.517 6.403 27.901 1.00 80.44 266 PRO A CA 1
ATOM 2093 C C . PRO A 1 266 ? -7.683 4.895 27.679 1.00 80.44 266 PRO A C 1
ATOM 2095 O O . PRO A 1 266 ? -6.694 4.166 27.577 1.00 80.44 266 PRO A O 1
ATOM 2098 N N . VAL A 1 267 ? -8.932 4.433 27.561 1.00 76.25 267 VAL A N 1
ATOM 2099 C CA . VAL A 1 267 ? -9.267 3.023 27.326 1.00 76.25 267 VAL A CA 1
ATOM 2100 C C . VAL A 1 267 ? -8.801 2.596 25.936 1.00 76.25 267 VAL A C 1
ATOM 2102 O O . VAL A 1 267 ? -8.122 1.577 25.809 1.00 76.25 267 VAL A O 1
ATOM 2105 N N . ILE A 1 268 ? -9.075 3.410 24.912 1.00 74.25 268 ILE A N 1
ATOM 2106 C CA . ILE A 1 268 ? -8.621 3.171 23.535 1.00 74.25 268 ILE A CA 1
ATOM 2107 C C . ILE A 1 268 ? -7.092 3.085 23.487 1.00 74.25 268 ILE A C 1
ATOM 2109 O O . ILE A 1 268 ? -6.563 2.082 23.018 1.00 74.25 268 ILE A O 1
ATOM 2113 N N . ASN A 1 269 ? -6.375 4.043 24.082 1.00 81.81 269 ASN A N 1
ATOM 2114 C CA . ASN A 1 269 ? -4.909 4.026 24.132 1.00 81.81 269 ASN A CA 1
ATOM 2115 C C . ASN A 1 269 ? -4.350 2.758 24.806 1.00 81.81 269 AS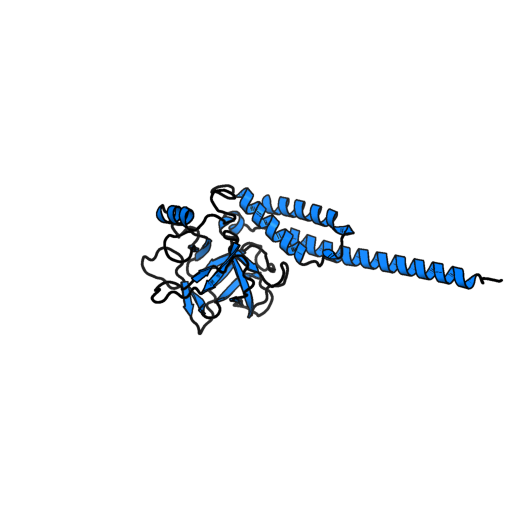N A C 1
ATOM 2117 O O . ASN A 1 269 ? -3.327 2.217 24.380 1.00 81.81 269 ASN A O 1
ATOM 2121 N N . LYS A 1 270 ? -4.996 2.275 25.878 1.00 83.50 270 LYS A N 1
ATOM 2122 C CA . LYS A 1 270 ? -4.602 1.028 26.554 1.00 83.50 270 LYS A CA 1
ATOM 2123 C C . LYS A 1 270 ? -4.799 -0.178 25.636 1.00 83.50 270 LYS A C 1
ATOM 2125 O O . LYS A 1 270 ? -3.903 -1.015 25.526 1.00 83.50 270 LYS A O 1
ATOM 2130 N N . ILE A 1 271 ? -5.938 -0.243 24.949 1.00 79.19 271 ILE A N 1
ATOM 2131 C CA . ILE A 1 271 ? -6.245 -1.309 23.992 1.00 79.19 271 ILE A CA 1
ATOM 2132 C C . ILE A 1 271 ? -5.262 -1.294 22.818 1.00 79.19 271 ILE A C 1
ATOM 2134 O O . ILE A 1 271 ? -4.759 -2.350 22.441 1.00 79.19 271 ILE A O 1
ATOM 2138 N N . GLU A 1 272 ? -4.955 -0.123 22.258 1.00 81.56 272 GLU A N 1
ATOM 2139 C CA . GLU A 1 272 ? -3.998 0.018 21.160 1.00 81.56 272 GLU A CA 1
ATOM 2140 C C . GLU A 1 272 ? -2.610 -0.484 21.557 1.00 81.56 272 GLU A C 1
ATOM 2142 O O . GLU A 1 272 ? -2.014 -1.274 20.826 1.00 81.56 272 GLU A O 1
ATOM 2147 N N . LYS A 1 273 ? -2.113 -0.099 22.740 1.00 86.12 273 LYS A N 1
ATOM 2148 C CA . LYS A 1 273 ? -0.817 -0.571 23.255 1.00 86.12 273 LYS A CA 1
ATOM 2149 C C . LYS A 1 273 ? -0.775 -2.095 23.380 1.00 86.12 273 LYS A C 1
ATOM 2151 O O . LYS A 1 273 ? 0.193 -2.717 22.936 1.00 86.12 273 LYS A O 1
ATOM 2156 N N . GLU A 1 274 ? -1.823 -2.705 23.931 1.00 84.06 274 GLU A N 1
ATOM 2157 C CA . GLU A 1 274 ? -1.921 -4.165 24.047 1.00 84.06 274 GLU A CA 1
ATOM 2158 C C . GLU A 1 274 ? -2.044 -4.854 22.681 1.00 84.06 274 GLU A C 1
ATOM 2160 O O . GLU A 1 274 ? -1.405 -5.880 22.434 1.00 84.06 274 GLU A O 1
ATOM 2165 N N . ALA A 1 275 ? -2.803 -4.274 21.750 1.00 80.12 275 ALA A N 1
ATOM 2166 C CA . ALA A 1 275 ? -2.923 -4.774 20.386 1.00 80.12 275 ALA A CA 1
ATOM 2167 C C . ALA A 1 275 ? -1.575 -4.722 19.648 1.00 80.12 275 ALA A C 1
ATOM 2169 O O . ALA A 1 275 ? -1.190 -5.701 19.003 1.00 80.12 275 ALA A O 1
ATOM 2170 N N . VAL A 1 276 ? -0.818 -3.627 19.790 1.00 83.75 276 VAL A N 1
ATOM 2171 C CA . VAL A 1 276 ? 0.525 -3.479 19.209 1.00 83.75 276 VAL A CA 1
ATOM 2172 C C . VAL A 1 276 ? 1.458 -4.530 19.795 1.00 83.75 276 VAL A C 1
ATOM 2174 O O . VAL A 1 276 ? 2.131 -5.230 19.040 1.00 83.75 276 VAL A O 1
ATOM 2177 N N . LYS A 1 277 ? 1.461 -4.702 21.123 1.00 85.94 277 LYS A N 1
ATOM 2178 C CA . LYS A 1 277 ? 2.269 -5.718 21.812 1.00 85.94 277 LYS A CA 1
ATOM 2179 C C . LYS A 1 277 ? 1.973 -7.124 21.280 1.00 85.94 277 LYS A C 1
ATOM 2181 O O . LYS A 1 277 ? 2.899 -7.847 20.919 1.00 85.94 277 LYS A O 1
ATOM 2186 N N . ARG A 1 278 ? 0.693 -7.492 21.145 1.00 83.44 278 ARG A N 1
ATOM 2187 C CA . ARG A 1 278 ? 0.275 -8.782 20.563 1.00 83.44 278 ARG A CA 1
ATOM 2188 C C . ARG A 1 278 ? 0.718 -8.922 19.107 1.00 83.44 278 ARG A C 1
ATOM 2190 O O . ARG A 1 278 ? 1.318 -9.928 18.751 1.00 83.44 278 ARG A O 1
ATOM 2197 N N . CYS A 1 279 ? 0.487 -7.908 18.277 1.00 81.00 279 CYS A N 1
ATOM 2198 C CA . CYS A 1 279 ? 0.880 -7.914 16.867 1.00 81.00 279 CYS A CA 1
ATOM 2199 C C . CYS A 1 279 ? 2.403 -8.058 16.678 1.00 81.00 279 CYS A C 1
ATOM 2201 O O . CYS A 1 279 ? 2.850 -8.768 15.777 1.00 81.00 279 CYS A O 1
ATOM 2203 N N . VAL A 1 280 ? 3.210 -7.437 17.545 1.00 82.62 280 VAL A N 1
ATOM 2204 C CA . VAL A 1 280 ? 4.678 -7.541 17.520 1.00 82.62 280 VAL A CA 1
ATOM 2205 C C . VAL A 1 280 ? 5.173 -8.906 17.995 1.00 82.62 280 VAL A C 1
ATOM 2207 O O . VAL A 1 280 ? 6.170 -9.390 17.461 1.00 82.62 280 VAL A O 1
ATOM 2210 N N . ASN A 1 281 ? 4.486 -9.552 18.935 1.00 79.44 281 ASN A N 1
ATOM 2211 C CA . ASN A 1 281 ? 4.918 -10.835 19.500 1.00 79.44 281 ASN A CA 1
ATOM 2212 C C . ASN A 1 281 ? 4.459 -12.061 18.692 1.00 79.44 281 ASN A C 1
ATOM 2214 O O . ASN A 1 281 ? 5.042 -13.128 18.844 1.00 79.44 281 ASN A O 1
ATOM 2218 N N . LEU A 1 282 ? 3.465 -11.912 17.809 1.00 63.56 282 LEU A N 1
ATOM 2219 C CA . LEU A 1 282 ? 2.979 -12.975 16.915 1.00 63.56 282 LEU A CA 1
ATOM 2220 C C . LEU A 1 282 ? 3.897 -13.202 15.720 1.00 63.56 282 LEU A C 1
ATOM 2222 O O . LEU A 1 282 ? 4.348 -14.342 15.506 1.00 63.56 282 LEU A O 1
#

Foldseek 3Di:
DDPDPVVVVVVVVVVVVVVVVVVVVVVVLVVVLVVLLVLLLQWAQDDVCLVPLQLQQWFWADPFFQAFAWAFDFTFTAGQFAQWGKAAADDPPDPAARIETDDNPDPDRFKHKHFPDDGGTDWQFTQIWIQGPPFATWDADDDPPDAFGRIHHDNPDTDRFWGWHGGDGPHGDTGQQTTWTAGNVVRFTKGQAAAPDDYRIHGVPPGPSVDPRSVVRCVVPNCDTCCRCPHNDPDDSLVSQLVNSLRNSVSSVRSDPCVVVPVCVVVSVVSSVVSSVVNSVD

pLDDT: mean 78.0, std 17.61, range [36.03, 98.56]

Nearest PDB structures (foldseek):
  2beb-assembly2_B  TM=6.105E-01  e=6.179E-02  Psophocarpus tetragonolobus
  4an6-assembly1_A  TM=5.919E-01  e=1.774E-01  Tamarindus indica
  3ila-assembly5_E  TM=4.678E-01  e=1.774E-01  Oryctolagus cuniculus

Secondary structure (DSSP, 8-state):
----THHHHHHHHHHHHHHHHHHHHHHHHHHHHHHHHHHHHT----HHHHT-GGG--EEEE-SSTT-B-BTT-EEEEEETTTTEEEEE---TT--S--EEE--TT-----EEEEESS-SSB-BTT-EEEEEETTTEE-EE---TT--S--EE--SSS----EEEESS-TT-B-BTT-EEEEEETTTTEEEEE---SSS-SEEETTTS-TTSHHHHHHHHHH-TT-TTSTTTS-TT-HHHHHHHHHHHHHHHHHTTS-GGG-GGGHHHHHHHHHHHHHHHHH-

Radius of gyration: 23.76 Å; Cα contacts (8 Å, |Δi|>4): 525; chains: 1; bounding box: 76×49×70 Å

Solvent-accessible surface area (backbone atoms only — not comparable to full-atom values): 14953 Å² total; per-residue (Å²): 138,85,82,58,71,69,63,56,56,53,52,53,50,54,54,50,53,52,51,52,54,50,52,53,50,52,53,53,51,46,56,51,51,53,52,41,51,52,52,31,52,65,54,40,55,31,73,80,33,62,82,37,53,79,31,43,36,31,22,48,34,57,98,48,48,27,37,80,38,47,33,73,41,61,18,24,48,28,32,59,46,63,53,24,25,65,36,71,34,93,52,90,90,56,91,61,47,51,46,35,68,42,58,68,86,61,84,69,57,39,31,32,35,34,45,73,77,67,64,56,70,39,28,19,64,40,41,23,18,44,28,38,62,97,53,26,16,47,35,82,39,94,51,92,89,64,86,47,62,49,43,32,64,35,80,85,56,80,34,67,40,33,31,35,36,38,44,51,72,71,40,76,45,36,9,43,32,54,22,20,48,30,29,66,86,77,70,31,30,49,24,84,19,47,44,72,71,84,48,51,35,16,33,55,97,71,36,75,46,80,36,69,60,16,55,52,28,36,73,78,76,38,81,79,25,63,51,20,81,87,71,44,37,90,86,50,67,65,60,53,39,40,52,48,31,47,43,34,34,53,18,38,57,50,52,47,75,52,88,81,38,76,89,49,47,68,61,50,53,52,51,50,54,52,32,32,52,50,35,56,72,101

Organism: NCBI:txid1247513

Mean predicted aligned error: 9.61 Å

Sequence (282 aa):
MSITKKNLIFKIFLIGMSFVALNSKVIAEDSRAIRIAKQAISFQIVGNAKNKPHAMQWQFKASKDGRQLLSGNHYRLINIANGRGIMRQNRPHSRAANLGWLASNSKTYNVLIKRQKGNGQLRYGDVVALNLKPYGWLRYKRRGRAGGINLADDDHKPHYIWVVRGGNHGKKIYSGMPLALYNTKVKADMTYCPRTFGIDLGWFGKSKCNSWSARLSNTVWGVNGLFGKKRLGAVNRAKIKRYICETAIGTVADTTDVASLNLAKPVINKIEKEAVKRCVNL